Protein AF-A0A0Q5NFP9-F1 (afdb_monomer)

Secondary structure (DSSP, 8-state):
--------------------S-----SS--EEE---TTT---EEESSS---TTSEEEEEETTEEEEEPPTTS---SSTTT-----SSTTS--EEES-SS-SSSEEESSPPP-S----SS--PPTT----------SS-TT-SS-------S-TTS-S-EEEEEEETTTEEEEEEE-TTSS-B-S---SSTTS--EEES-S---SSEEESS----S-----S----

Nearest PDB structures (foldseek):
  9c3c-assembly1_b  TM=1.224E-01  e=3.089E+00  Oryctolagus cuniculus

Sequence (225 aa):
MNKLSLLSLLILGFCFKAAAQAISIPTDQYHLYGPNSTWNEYLQIGGNGQATNFAFVATTNGNLHLDAKPGFATYINHYNQGPTYINPQGGNVGIGTFSPSEKLEVNGNLRSDRLRVGNAVFKPNSRSSFNSFNTGLDPSLTNGWIASDFGGSDNSSDRLVIGTGFGGRVIIGTHSHDLTSWGGDLLISPTGGNVGIGTTIAREKLSVNGKIRAHEIKVETTNCE

Radius of gyration: 36.0 Å; Cα contacts (8 Å, |Δi|>4): 238; chains: 1; bounding box: 88×52×126 Å

Foldseek 3Di:
DDDDDPPPDPPPPDPPPPDDPDPDDPAQDWDWDDDPPVPRATEIEEGPDQDQRHFYWYCPPNDTDGGGRPPDDDDDCVPVPDDDDDQPVDDADEAVDPDDPDNYHYPDDDDDPDDDDPDDDAPQVRPPWPDDDDPDDDPPPPDDDTDDWAFDSPLFTWTWDFAADDVGDTDTAIDGSVRPDGDDDDDDQVPDDADEDPDPDGPDNYHYPDDDDDPDDDDDPDDDD

Structure (mmCIF, N/CA/C/O backbone):
data_AF-A0A0Q5NFP9-F1
#
_entry.id   AF-A0A0Q5NFP9-F1
#
loop_
_atom_site.group_PDB
_atom_site.id
_atom_site.type_symbol
_atom_site.label_atom_id
_atom_site.label_alt_id
_atom_site.label_comp_id
_atom_site.label_asym_id
_atom_site.label_entity_id
_atom_site.label_seq_id
_atom_site.pdbx_PDB_ins_code
_atom_site.Cartn_x
_atom_site.Cartn_y
_atom_site.Cartn_z
_atom_site.occupancy
_atom_site.B_iso_or_equiv
_atom_site.auth_seq_id
_atom_site.auth_comp_id
_atom_site.auth_asym_id
_atom_site.auth_atom_id
_atom_site.pdbx_PDB_model_num
ATOM 1 N N . MET A 1 1 ? -50.043 23.283 84.654 1.00 40.72 1 MET A N 1
ATOM 2 C CA . MET A 1 1 ? -50.100 22.598 83.347 1.00 40.72 1 MET A CA 1
ATOM 3 C C . MET A 1 1 ? -49.534 23.527 82.279 1.00 40.72 1 MET A C 1
ATOM 5 O O . MET A 1 1 ? -49.949 24.672 82.210 1.00 40.72 1 MET A O 1
ATOM 9 N N . ASN A 1 2 ? -48.554 23.001 81.539 1.00 39.59 2 ASN A N 1
ATOM 10 C CA . ASN A 1 2 ? -47.990 23.408 80.242 1.00 39.59 2 ASN A CA 1
ATOM 11 C C . ASN A 1 2 ? -47.316 24.787 80.097 1.00 39.59 2 ASN A C 1
ATOM 13 O O . ASN A 1 2 ? -47.924 25.759 79.663 1.00 39.59 2 ASN A O 1
ATOM 17 N N . LYS A 1 3 ? -45.992 24.813 80.321 1.00 43.88 3 LYS A N 1
ATOM 18 C CA . LYS A 1 3 ? -45.083 25.754 79.649 1.00 43.88 3 LYS A CA 1
ATOM 19 C C . LYS A 1 3 ? -44.733 25.184 78.270 1.00 43.88 3 LYS A C 1
ATOM 21 O O . LYS A 1 3 ? -44.080 24.149 78.186 1.00 43.88 3 LYS A O 1
ATOM 26 N N . LEU A 1 4 ? -45.177 25.859 77.212 1.00 50.41 4 LEU A N 1
ATOM 27 C CA . LEU A 1 4 ? -44.700 25.654 75.845 1.00 50.41 4 LEU A CA 1
ATOM 28 C C . LEU A 1 4 ? -43.252 26.167 75.770 1.00 50.41 4 LEU A C 1
ATOM 30 O O . LEU A 1 4 ? -43.016 27.365 75.908 1.00 50.41 4 LEU A O 1
ATOM 34 N N . SER A 1 5 ? -42.279 25.276 75.585 1.00 52.47 5 SER A N 1
ATOM 35 C CA . SER A 1 5 ? -40.930 25.664 75.168 1.00 52.47 5 SER A CA 1
ATOM 36 C C . SER A 1 5 ? -40.901 25.644 73.642 1.00 52.47 5 SER A C 1
ATOM 38 O O . SER A 1 5 ? -40.987 24.584 73.024 1.00 52.47 5 SER A O 1
ATOM 40 N N . LEU A 1 6 ? -40.859 26.834 73.042 1.00 49.28 6 LEU A N 1
ATOM 41 C CA . LEU A 1 6 ? -40.613 27.025 71.617 1.00 49.28 6 LEU A CA 1
ATOM 42 C C . LEU A 1 6 ? -39.137 26.692 71.356 1.00 49.28 6 LEU A C 1
ATOM 44 O O . LEU A 1 6 ? -38.252 27.473 71.705 1.00 49.28 6 LEU A O 1
ATOM 48 N N . LEU A 1 7 ? -38.861 25.530 70.769 1.00 48.78 7 LEU A N 1
ATOM 49 C CA . LEU A 1 7 ? -37.530 25.209 70.264 1.00 48.78 7 LEU A CA 1
ATOM 50 C C . LEU A 1 7 ? -37.389 25.873 68.887 1.00 48.78 7 LEU A C 1
ATOM 52 O O . LEU A 1 7 ? -37.909 25.379 67.889 1.00 48.78 7 LEU A O 1
ATOM 56 N N . SER A 1 8 ? -36.746 27.039 68.841 1.00 51.81 8 SER A N 1
ATOM 57 C CA . SER A 1 8 ? -36.413 27.724 67.592 1.00 51.81 8 SER A CA 1
ATOM 58 C C . SER A 1 8 ? -35.389 26.892 66.817 1.00 51.81 8 SER A C 1
ATOM 60 O O . SER A 1 8 ? -34.217 26.832 67.193 1.00 51.81 8 SER A O 1
ATOM 62 N N . LEU A 1 9 ? -35.829 26.238 65.743 1.00 49.62 9 LEU A N 1
ATOM 63 C CA . LEU A 1 9 ? -34.949 25.535 64.819 1.00 49.62 9 LEU A CA 1
ATOM 64 C C . LEU A 1 9 ? -34.196 26.581 63.983 1.00 49.62 9 LEU A C 1
ATOM 66 O O . LEU A 1 9 ? -34.740 27.154 63.040 1.00 49.62 9 LEU A O 1
ATOM 70 N N . LEU A 1 10 ? -32.954 26.874 64.367 1.00 51.72 10 LEU A N 1
ATOM 71 C CA . LEU A 1 10 ? -32.055 27.729 63.601 1.00 51.72 10 LEU A CA 1
ATOM 72 C C . LEU A 1 10 ? -31.623 26.952 62.348 1.00 51.72 10 LEU A C 1
ATOM 74 O O . LEU A 1 10 ? -30.681 26.163 62.390 1.00 51.72 10 LEU A O 1
ATOM 78 N N . ILE A 1 11 ? -32.336 27.132 61.235 1.00 55.38 11 ILE A N 1
ATOM 79 C CA . ILE A 1 11 ? -31.897 26.624 59.932 1.00 55.38 11 ILE A CA 1
ATOM 80 C C . ILE A 1 11 ? -30.699 27.485 59.516 1.00 55.38 11 ILE A C 1
ATOM 82 O O . ILE A 1 11 ? -30.858 28.543 58.909 1.00 55.38 11 ILE A O 1
ATOM 86 N N . LEU A 1 12 ? -29.486 27.059 59.884 1.00 53.09 12 LEU A N 1
ATOM 87 C CA . LEU A 1 12 ? -28.277 27.559 59.240 1.00 53.09 12 LEU A CA 1
ATOM 88 C C . LEU A 1 12 ? -28.396 27.222 57.754 1.00 53.09 12 LEU A C 1
ATOM 90 O O . LEU A 1 12 ? -28.475 26.052 57.382 1.00 53.09 12 LEU A O 1
ATOM 94 N N . GLY A 1 13 ? -28.428 28.257 56.915 1.00 53.84 13 GLY A N 1
ATOM 95 C CA . GLY A 1 13 ? -28.364 28.127 55.468 1.00 53.84 13 GLY A CA 1
ATOM 96 C C . GLY A 1 13 ? -27.045 27.483 55.056 1.00 53.84 13 GLY A C 1
ATOM 97 O O . GLY A 1 13 ? -26.071 28.171 54.762 1.00 53.84 13 GLY A O 1
ATOM 98 N N . PHE A 1 14 ? -27.006 26.155 55.034 1.00 54.22 14 PHE A N 1
ATOM 99 C CA . PHE A 1 14 ? -25.961 25.419 54.348 1.00 54.22 14 PHE A CA 1
ATOM 100 C C . PHE A 1 14 ? -26.170 25.614 52.848 1.00 54.22 14 PHE A C 1
ATOM 102 O O . PHE A 1 14 ? -27.066 25.031 52.239 1.00 54.22 14 PHE A O 1
ATOM 109 N N . CYS A 1 15 ? -25.333 26.451 52.242 1.00 52.12 15 CYS A N 1
ATOM 110 C CA . CYS A 1 15 ? -25.161 26.448 50.800 1.00 52.12 15 CYS A CA 1
ATOM 111 C C . CYS A 1 15 ? -24.412 25.160 50.436 1.00 52.12 15 CYS A C 1
ATOM 113 O O . CYS A 1 15 ? -23.187 25.089 50.551 1.00 52.12 15 CYS A O 1
ATOM 115 N N . PHE A 1 16 ? -25.144 24.121 50.031 1.00 53.28 16 PHE A N 1
ATOM 116 C CA . PHE A 1 16 ? -24.539 22.995 49.333 1.00 53.28 16 PHE A CA 1
ATOM 117 C C . PHE A 1 16 ? -24.041 23.511 47.984 1.00 53.28 16 PHE A C 1
ATOM 119 O O . PHE A 1 16 ? -24.795 23.610 47.016 1.00 53.28 16 PHE A O 1
ATOM 126 N N . LYS A 1 17 ? -22.751 23.843 47.902 1.00 50.38 17 LYS A N 1
ATOM 127 C CA . LYS A 1 17 ? -22.078 23.833 46.608 1.00 50.38 17 LYS A CA 1
ATOM 128 C C . LYS A 1 17 ? -22.036 22.375 46.178 1.00 50.38 17 LYS A C 1
ATOM 130 O O . LYS A 1 17 ? -21.245 21.602 46.710 1.00 50.38 17 LYS A O 1
ATOM 135 N N . ALA A 1 18 ? -22.908 22.002 45.247 1.00 53.97 18 ALA A N 1
ATOM 136 C CA . ALA A 1 18 ? -22.712 20.791 44.474 1.00 53.97 18 ALA A CA 1
ATOM 137 C C . ALA A 1 18 ? -21.351 20.932 43.776 1.00 53.97 18 ALA A C 1
ATOM 139 O O . ALA A 1 18 ? -21.217 21.651 42.785 1.00 53.97 18 ALA A O 1
ATOM 140 N N . ALA A 1 19 ? -20.312 20.328 44.356 1.00 52.69 19 ALA A N 1
ATOM 141 C CA . ALA A 1 19 ? -19.087 20.061 43.626 1.00 52.69 19 ALA A CA 1
ATOM 142 C C . ALA A 1 19 ? -19.465 19.180 42.427 1.00 52.69 19 ALA A C 1
ATOM 144 O O . ALA A 1 19 ? -20.428 18.419 42.509 1.00 52.69 19 ALA A O 1
ATOM 145 N N . ALA A 1 20 ? -18.766 19.369 41.309 1.00 48.25 20 ALA A N 1
ATOM 146 C CA . ALA A 1 20 ? -19.043 18.756 40.014 1.00 48.25 20 ALA A CA 1
ATOM 147 C C . ALA A 1 20 ? -19.567 17.307 40.105 1.00 48.25 20 ALA A C 1
ATOM 149 O O . ALA A 1 20 ? -19.132 16.541 40.960 1.00 48.25 20 ALA A O 1
ATOM 150 N N . GLN A 1 21 ? -20.447 16.930 39.169 1.00 48.88 21 GLN A N 1
ATOM 151 C CA . GLN A 1 21 ? -21.032 15.590 38.963 1.00 48.88 21 GLN A CA 1
ATOM 152 C C . GLN A 1 21 ? -19.994 14.491 38.622 1.00 48.88 21 GLN A C 1
ATOM 154 O O . GLN A 1 21 ? -20.273 13.570 37.860 1.00 48.88 21 GLN A O 1
ATOM 159 N N . ALA A 1 22 ? -18.778 14.575 39.151 1.00 55.69 22 ALA A N 1
ATOM 160 C CA . ALA A 1 22 ? -17.817 13.496 39.123 1.00 55.69 22 ALA A CA 1
ATOM 161 C C . ALA A 1 22 ? -18.202 12.507 40.224 1.00 55.69 22 ALA A C 1
ATOM 163 O O . ALA A 1 22 ? -18.066 12.791 41.415 1.00 55.69 22 ALA A O 1
ATOM 164 N N . ILE A 1 23 ? -18.691 11.334 39.831 1.00 67.00 23 ILE A N 1
ATOM 165 C CA . ILE A 1 23 ? -18.748 10.218 40.762 1.00 67.00 23 ILE A CA 1
ATOM 166 C C . ILE A 1 23 ? -17.309 9.737 40.928 1.00 67.00 23 ILE A C 1
ATOM 168 O O . ILE A 1 23 ? -16.734 9.163 40.010 1.00 67.00 23 ILE A O 1
ATOM 172 N N . SER A 1 24 ? -16.697 10.075 42.062 1.00 62.16 24 SER A N 1
ATOM 173 C CA . SER A 1 24 ? -15.350 9.620 42.399 1.00 62.16 24 SER A CA 1
ATOM 174 C C . SER A 1 24 ? -15.345 8.096 42.442 1.00 62.16 24 SER A C 1
ATOM 176 O O . SER A 1 24 ? -16.079 7.505 43.232 1.00 62.16 24 SER A O 1
ATOM 178 N N . ILE A 1 25 ? -14.517 7.481 41.602 1.00 65.69 25 ILE A N 1
ATOM 179 C CA . ILE A 1 25 ? -14.250 6.045 41.621 1.00 65.69 25 ILE A CA 1
ATOM 180 C C . ILE A 1 25 ? -12.817 5.877 42.144 1.00 65.69 25 ILE A C 1
ATOM 182 O O . ILE A 1 25 ? -11.874 5.822 41.353 1.00 65.69 25 ILE A O 1
ATOM 186 N N . PRO A 1 26 ? -12.593 5.930 43.469 1.00 60.06 26 PRO A N 1
ATOM 187 C CA . PRO A 1 26 ? -11.257 5.756 44.009 1.00 60.06 26 PRO A CA 1
ATOM 188 C C . PRO A 1 26 ? -10.829 4.298 43.798 1.00 60.06 26 PRO A C 1
ATOM 190 O O . PRO A 1 26 ? -11.559 3.389 44.186 1.00 60.06 26 PRO A O 1
ATOM 193 N N . THR A 1 27 ? -9.627 4.077 43.247 1.00 66.50 27 THR A N 1
ATOM 194 C CA . THR A 1 27 ? -9.015 2.750 42.966 1.00 66.50 27 THR A CA 1
ATOM 195 C C . THR A 1 27 ? -9.624 1.992 41.765 1.00 66.50 27 THR A C 1
ATOM 197 O O . THR A 1 27 ? -10.296 2.599 40.937 1.00 66.50 27 THR A O 1
ATOM 200 N N . ASP A 1 28 ? -9.375 0.680 41.630 1.00 60.50 28 ASP A N 1
ATOM 201 C CA . ASP A 1 28 ? -9.890 -0.199 40.558 1.00 60.50 28 ASP A CA 1
ATOM 202 C C . ASP A 1 28 ? -11.400 -0.523 40.699 1.00 60.50 28 ASP A C 1
ATOM 204 O O . ASP A 1 28 ? -11.841 -1.657 40.506 1.00 60.50 28 ASP A O 1
ATOM 208 N N . GLN A 1 29 ? -12.216 0.462 41.073 1.00 67.38 29 GLN A N 1
ATOM 209 C CA . GLN A 1 29 ? -13.672 0.327 41.175 1.00 67.38 29 GLN A CA 1
ATOM 210 C C . GLN A 1 29 ? -14.353 0.651 39.834 1.00 67.38 29 GLN A C 1
ATOM 212 O O . GLN A 1 29 ? -13.746 1.239 38.943 1.00 67.38 29 GLN A O 1
ATOM 217 N N . TYR A 1 30 ? -15.616 0.255 39.668 1.00 71.00 30 TYR A N 1
ATOM 218 C CA . TYR A 1 30 ? -16.373 0.457 38.432 1.00 71.00 30 TYR A CA 1
ATOM 219 C C . TYR A 1 30 ? -17.845 0.750 38.710 1.00 71.00 30 TYR A C 1
ATOM 221 O O . TYR A 1 30 ? -18.399 0.335 39.727 1.00 71.00 30 TYR A O 1
ATOM 229 N N . HIS A 1 31 ? -18.484 1.476 37.799 1.00 73.69 31 HIS A N 1
ATOM 230 C CA . HIS A 1 31 ? -19.893 1.852 37.867 1.00 73.69 31 HIS A CA 1
ATOM 231 C C . HIS A 1 31 ? -20.642 1.271 36.668 1.00 73.69 31 HIS A C 1
ATOM 233 O O . HIS A 1 31 ? -20.148 1.334 35.546 1.00 73.69 31 HIS A O 1
ATOM 239 N N . LEU A 1 32 ? -21.830 0.708 36.895 1.00 67.88 32 LEU A N 1
ATOM 240 C CA . LEU A 1 32 ? -22.677 0.145 35.841 1.00 67.88 32 LEU A CA 1
ATOM 241 C C . LEU A 1 32 ? -23.778 1.141 35.456 1.00 67.88 32 LEU A C 1
ATOM 243 O O . LEU A 1 32 ? -24.524 1.610 36.314 1.00 67.88 32 LEU A O 1
ATOM 247 N N . TYR A 1 33 ? -23.910 1.424 34.162 1.00 73.38 33 TYR A N 1
ATOM 248 C CA . TYR A 1 33 ? -24.965 2.255 33.584 1.00 73.38 33 TYR A CA 1
ATOM 249 C C . TYR A 1 33 ? -25.849 1.390 32.683 1.00 73.38 33 TYR A C 1
ATOM 251 O O . TYR A 1 33 ? -25.384 0.858 31.676 1.00 73.38 33 TYR A O 1
ATOM 259 N N . GLY A 1 34 ? -27.118 1.216 33.056 1.00 63.97 34 GLY A N 1
ATOM 260 C CA . GLY A 1 34 ? -28.049 0.318 32.367 1.00 63.97 34 GLY A CA 1
ATOM 261 C C . GLY A 1 34 ? -29.007 -0.403 33.330 1.00 63.97 34 GLY A C 1
ATOM 262 O O . GLY A 1 34 ? -29.106 0.008 34.488 1.00 63.97 34 GLY A O 1
ATOM 263 N N . PRO A 1 35 ? -29.711 -1.461 32.878 1.00 57.91 35 PRO A N 1
ATOM 264 C CA . PRO A 1 35 ? -29.514 -2.135 31.600 1.00 57.91 35 PRO A CA 1
ATOM 265 C C . PRO A 1 35 ? -30.201 -1.409 30.437 1.00 57.91 35 PRO A C 1
ATOM 267 O O . PRO A 1 35 ? -31.190 -0.700 30.621 1.00 57.91 35 PRO A O 1
ATOM 270 N N . ASN A 1 36 ? -29.716 -1.622 29.214 1.00 55.12 36 ASN A N 1
ATOM 271 C CA . ASN A 1 36 ? -30.520 -1.356 28.021 1.00 55.12 36 ASN A CA 1
ATOM 272 C C . ASN A 1 36 ? -31.782 -2.240 28.077 1.00 55.12 36 ASN A C 1
ATOM 274 O O . ASN A 1 36 ? -31.671 -3.465 28.104 1.00 55.12 36 ASN A O 1
ATOM 278 N N . SER A 1 37 ? -32.973 -1.634 28.060 1.00 58.31 37 SER A N 1
ATOM 279 C CA . SER A 1 37 ? -34.266 -2.324 28.210 1.00 58.31 37 SER A CA 1
ATOM 280 C C . SER A 1 37 ? -34.555 -3.390 27.149 1.00 58.31 37 SER A C 1
ATOM 282 O O . SER A 1 37 ? -35.416 -4.238 27.355 1.00 58.31 37 SER A O 1
ATOM 284 N N . THR A 1 38 ? -33.849 -3.358 26.018 1.00 59.94 38 THR A N 1
ATOM 285 C CA . THR A 1 38 ? -34.013 -4.325 24.925 1.00 59.94 38 THR A CA 1
ATOM 286 C C . THR A 1 38 ? -32.972 -5.463 24.990 1.00 59.94 38 THR A C 1
ATOM 288 O O . THR A 1 38 ? -33.171 -6.498 24.365 1.00 59.94 38 THR A O 1
ATOM 291 N N . TRP A 1 39 ? -31.869 -5.302 25.741 1.00 60.75 39 TRP A N 1
ATOM 292 C CA . TRP A 1 39 ? -30.682 -6.180 25.659 1.00 60.75 39 TRP A CA 1
ATOM 293 C C . TRP A 1 39 ? -30.235 -6.709 27.034 1.00 60.75 39 TRP A C 1
ATOM 295 O O . TRP A 1 39 ? -29.429 -7.626 27.091 1.00 60.75 39 TRP A O 1
ATOM 305 N N . ASN A 1 40 ? -30.769 -6.180 28.145 1.00 64.94 40 ASN A N 1
ATOM 306 C CA . ASN A 1 40 ? -30.406 -6.544 29.525 1.00 64.94 40 ASN A CA 1
ATOM 307 C C . ASN A 1 40 ? -28.912 -6.363 29.884 1.00 64.94 40 ASN A C 1
ATOM 309 O O . ASN A 1 40 ? -28.433 -6.929 30.865 1.00 64.94 40 ASN A O 1
ATOM 313 N N . GLU A 1 41 ? -28.179 -5.538 29.134 1.00 68.31 41 GLU A N 1
ATOM 314 C CA . GLU A 1 41 ? -26.738 -5.319 29.321 1.00 68.31 41 GLU A CA 1
ATOM 315 C C . GLU A 1 41 ? -26.424 -3.935 29.904 1.00 68.31 41 GLU A C 1
ATOM 317 O O . GLU A 1 41 ? -27.107 -2.950 29.607 1.00 68.31 41 GLU A O 1
ATOM 322 N N . TYR A 1 42 ? -25.370 -3.869 30.725 1.00 71.69 42 TYR A N 1
ATOM 323 C CA . TYR A 1 42 ? -24.881 -2.655 31.385 1.00 71.69 42 TYR A CA 1
ATOM 324 C C . TYR A 1 42 ? -23.555 -2.198 30.766 1.00 71.69 42 TYR A C 1
ATOM 326 O O . TYR A 1 42 ? -22.701 -3.022 30.440 1.00 71.69 42 TYR A O 1
ATOM 334 N N . LEU A 1 43 ? -23.363 -0.882 30.665 1.00 74.50 43 LEU A N 1
ATOM 335 C CA . LEU A 1 43 ? -22.073 -0.266 30.372 1.00 74.50 43 LEU A CA 1
ATOM 336 C C . LEU A 1 43 ? -21.288 -0.090 31.671 1.00 74.50 43 LEU A C 1
ATOM 338 O O . LEU A 1 43 ? -21.741 0.617 32.572 1.00 74.50 43 LEU A O 1
ATOM 342 N N . GLN A 1 44 ? -20.103 -0.682 31.751 1.00 75.81 44 GLN A N 1
ATOM 343 C CA . GLN A 1 44 ? -19.188 -0.462 32.863 1.00 75.81 44 GLN A CA 1
ATOM 344 C C . GLN A 1 44 ? -18.282 0.752 32.598 1.00 75.81 44 GLN A C 1
ATOM 346 O O . GLN A 1 44 ? -17.690 0.868 31.526 1.00 75.81 44 GLN A O 1
ATOM 351 N N . ILE A 1 45 ? -18.139 1.644 33.580 1.00 78.62 45 ILE A N 1
ATOM 352 C CA . ILE A 1 45 ? -17.223 2.793 33.532 1.00 78.62 45 ILE A CA 1
ATOM 353 C C . ILE A 1 45 ? -16.274 2.735 34.736 1.00 78.62 45 ILE A C 1
ATOM 355 O O . ILE A 1 45 ? -16.734 2.707 35.878 1.00 78.62 45 ILE A O 1
ATOM 359 N N . GLY A 1 46 ? -14.961 2.749 34.479 1.00 72.75 46 GLY A N 1
ATOM 360 C CA . GLY A 1 46 ? -13.904 2.768 35.503 1.00 72.75 46 GLY A CA 1
ATOM 361 C C . GLY A 1 46 ? -13.265 1.404 35.823 1.00 72.75 46 GLY A C 1
ATOM 362 O O . GLY A 1 46 ? -13.794 0.356 35.444 1.00 72.75 46 GLY A O 1
ATOM 363 N N . GLY A 1 47 ? -12.117 1.448 36.519 1.00 65.75 47 GLY A N 1
ATOM 364 C CA . GLY A 1 47 ? -11.332 0.292 36.987 1.00 65.75 47 GLY A CA 1
ATOM 365 C C . GLY A 1 47 ? -10.583 -0.483 35.888 1.00 65.75 47 GLY A C 1
ATOM 366 O O . GLY A 1 47 ? -10.864 -0.323 34.704 1.00 65.75 47 GLY A O 1
ATOM 367 N N . ASN A 1 48 ? -9.612 -1.327 36.269 1.00 60.91 48 ASN A N 1
ATOM 368 C CA . ASN A 1 48 ? -8.834 -2.186 35.349 1.00 60.91 48 ASN A CA 1
ATOM 369 C C . ASN A 1 48 ? -9.260 -3.681 35.369 1.00 60.91 48 ASN A C 1
ATOM 371 O O . ASN A 1 48 ? -8.592 -4.551 34.810 1.00 60.91 48 ASN A O 1
ATOM 375 N N . GLY A 1 49 ? -10.375 -4.013 36.031 1.00 62.94 49 GLY A N 1
ATOM 376 C CA . GLY A 1 49 ? -10.898 -5.380 36.122 1.00 62.94 49 GLY A CA 1
ATOM 377 C C . GLY A 1 49 ? -11.799 -5.740 34.939 1.00 62.94 49 GLY A C 1
ATOM 378 O O . GLY A 1 49 ? -12.953 -5.316 34.898 1.00 62.94 49 GLY A O 1
ATOM 379 N N . GLN A 1 50 ? -11.286 -6.537 33.996 1.00 66.31 50 GLN A N 1
ATOM 380 C CA . GLN A 1 50 ? -12.019 -7.052 32.828 1.00 66.31 50 GLN A CA 1
ATOM 381 C C . GLN A 1 50 ? -13.192 -7.957 33.256 1.00 66.31 50 GLN A C 1
ATOM 383 O O . GLN A 1 50 ? -13.030 -9.167 33.426 1.00 66.31 50 GLN A O 1
ATOM 388 N N . ALA A 1 51 ? -14.387 -7.396 33.442 1.00 68.44 51 ALA A N 1
ATOM 389 C CA . ALA A 1 51 ? -15.584 -8.185 33.708 1.00 68.44 51 ALA A CA 1
ATOM 390 C C . ALA A 1 51 ? -16.087 -8.816 32.402 1.00 68.44 51 ALA A C 1
ATOM 392 O O . ALA A 1 51 ? -16.526 -8.129 31.484 1.00 68.44 51 ALA A O 1
ATOM 393 N N . THR A 1 52 ? -16.066 -10.145 32.319 1.00 73.19 52 THR A N 1
ATOM 394 C CA . THR A 1 52 ? -16.342 -10.899 31.080 1.00 73.19 52 THR A CA 1
ATOM 395 C C . THR A 1 52 ? -17.767 -10.767 30.544 1.00 73.19 52 THR A C 1
ATOM 397 O O . THR A 1 52 ? -18.046 -11.249 29.450 1.00 73.19 52 THR A O 1
ATOM 400 N N . ASN A 1 53 ? -18.672 -10.134 31.295 1.00 77.81 53 ASN A N 1
ATOM 401 C CA . ASN A 1 53 ? -20.092 -10.028 30.972 1.00 77.81 53 ASN A CA 1
ATOM 402 C C . ASN A 1 53 ? -20.553 -8.631 30.541 1.00 77.81 53 ASN A C 1
ATOM 404 O O . ASN A 1 53 ? -21.730 -8.494 30.218 1.00 77.81 53 ASN A O 1
ATOM 408 N N . PHE A 1 54 ? -19.667 -7.632 30.482 1.00 74.19 54 PHE A N 1
ATOM 409 C CA . PHE A 1 54 ? -20.034 -6.250 30.162 1.00 74.19 54 PHE A CA 1
ATOM 410 C C . PHE A 1 54 ? -19.118 -5.653 29.092 1.00 74.19 54 PHE A C 1
ATOM 412 O O . PHE A 1 54 ? -17.948 -6.017 28.988 1.00 74.19 54 PHE A O 1
ATOM 419 N N . ALA A 1 55 ? -19.653 -4.720 28.306 1.00 80.06 55 ALA A N 1
ATOM 420 C CA . ALA A 1 55 ? -18.821 -3.758 27.593 1.00 80.06 55 ALA A CA 1
ATOM 421 C C . ALA A 1 55 ? -18.310 -2.718 28.598 1.00 80.06 55 ALA A C 1
ATOM 423 O O . ALA A 1 55 ? -19.019 -2.383 29.556 1.00 80.06 55 ALA A O 1
ATOM 424 N N . PHE A 1 56 ? -17.101 -2.201 28.391 1.00 82.25 56 PHE A N 1
ATOM 425 C CA . PHE A 1 56 ? -16.500 -1.287 29.355 1.00 82.25 56 PHE A CA 1
ATOM 426 C C . PHE A 1 56 ? -15.732 -0.141 28.699 1.00 82.25 56 PHE A C 1
ATOM 428 O O . PHE A 1 56 ? -15.210 -0.235 27.588 1.00 82.25 56 PHE A O 1
ATOM 435 N N . VAL A 1 57 ? -15.663 0.959 29.443 1.00 85.50 57 VAL A N 1
ATOM 436 C CA . VAL A 1 57 ? -14.769 2.084 29.190 1.00 85.50 57 VAL A CA 1
ATOM 437 C C . VAL A 1 57 ? -13.853 2.222 30.397 1.00 85.50 57 VAL A C 1
ATOM 439 O O . VAL A 1 57 ? -14.322 2.426 31.520 1.00 85.50 57 VAL A O 1
ATOM 442 N N . ALA A 1 58 ? -12.547 2.120 30.167 1.00 80.81 58 ALA A N 1
ATOM 443 C CA . ALA A 1 58 ? -11.545 2.213 31.220 1.00 80.81 58 ALA A CA 1
ATOM 444 C C . ALA A 1 58 ? -10.535 3.318 30.908 1.00 80.81 58 ALA A C 1
ATOM 446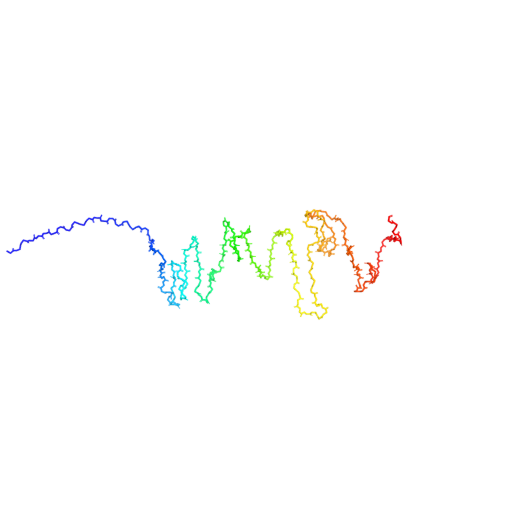 O O . ALA A 1 58 ? -10.075 3.458 29.777 1.00 80.81 58 ALA A O 1
ATOM 447 N N . THR A 1 59 ? -10.170 4.094 31.925 1.00 77.88 59 THR A N 1
ATOM 448 C CA . THR A 1 59 ? -9.033 5.014 31.859 1.00 77.88 59 THR A CA 1
ATOM 449 C C . THR A 1 59 ? -7.885 4.412 32.652 1.00 77.88 59 THR A C 1
ATOM 451 O O . THR A 1 59 ? -7.899 4.448 33.882 1.00 77.88 59 THR A O 1
ATOM 454 N N . THR A 1 60 ? -6.910 3.823 31.967 1.00 75.12 60 THR A N 1
ATOM 455 C CA . THR A 1 60 ? -5.772 3.145 32.607 1.00 75.12 60 THR A CA 1
ATOM 456 C C . THR A 1 60 ? -4.480 3.607 31.960 1.00 75.12 60 THR A C 1
ATOM 458 O O . THR A 1 60 ? -4.454 3.883 30.764 1.00 75.12 60 THR A O 1
ATOM 461 N N . ASN A 1 61 ? -3.404 3.732 32.741 1.00 76.38 61 ASN A N 1
ATOM 462 C CA . ASN A 1 61 ? -2.083 4.117 32.224 1.00 76.38 61 ASN A CA 1
ATOM 463 C C . ASN A 1 61 ? -2.097 5.408 31.370 1.00 76.38 61 ASN A C 1
ATOM 465 O O . ASN A 1 61 ? -1.321 5.541 30.430 1.00 76.38 61 ASN A O 1
ATOM 469 N N . GLY A 1 62 ? -3.011 6.341 31.669 1.00 73.38 62 GLY A N 1
ATOM 470 C CA . GLY A 1 62 ? -3.201 7.585 30.910 1.00 73.38 62 GLY A CA 1
ATOM 471 C C . GLY A 1 62 ? -3.982 7.453 29.593 1.00 73.38 62 GLY A C 1
ATOM 472 O O . GLY A 1 62 ? -4.227 8.468 28.946 1.00 73.38 62 GLY A O 1
ATOM 473 N N . ASN A 1 63 ? -4.412 6.248 29.212 1.00 81.00 63 ASN A N 1
ATOM 474 C CA . ASN A 1 63 ? -5.153 5.970 27.981 1.00 81.00 63 ASN A CA 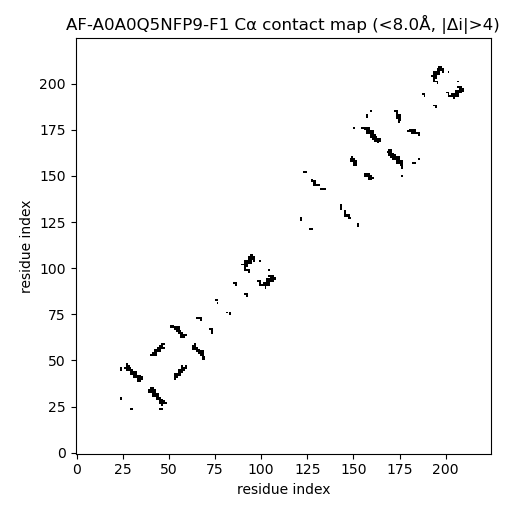1
ATOM 475 C C . ASN A 1 63 ? -6.651 5.798 28.243 1.00 81.00 63 ASN A C 1
ATOM 477 O O . ASN A 1 63 ? -7.056 5.362 29.320 1.00 81.00 63 ASN A O 1
ATOM 481 N N . LEU A 1 64 ? -7.464 6.075 27.223 1.00 88.19 64 LEU A N 1
ATOM 482 C CA . LEU A 1 64 ? -8.879 5.710 27.168 1.00 88.19 64 LEU A CA 1
ATOM 483 C C . LEU A 1 64 ? -9.031 4.409 26.373 1.00 88.19 64 LEU A C 1
ATOM 485 O O . LEU A 1 64 ? -8.668 4.366 25.200 1.00 88.19 64 LEU A O 1
ATOM 489 N N . HIS A 1 65 ? -9.573 3.366 26.994 1.00 86.31 65 HIS A N 1
ATOM 490 C CA . HIS A 1 65 ? -9.887 2.093 26.345 1.00 86.31 65 HIS A CA 1
ATOM 491 C C . HIS A 1 65 ? -11.397 2.003 26.091 1.00 86.31 65 HIS A C 1
ATOM 493 O O . HIS A 1 65 ? -12.192 2.350 26.969 1.00 86.31 65 HIS A O 1
ATOM 499 N N . LE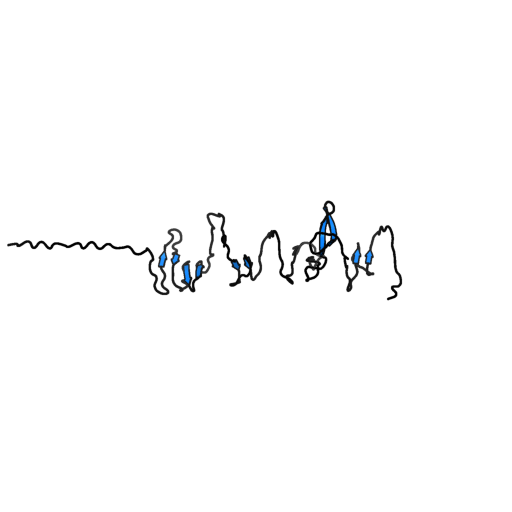U A 1 66 ? -11.778 1.550 24.893 1.00 90.25 66 LEU A N 1
ATOM 500 C CA . LEU A 1 66 ? -13.162 1.380 24.445 1.00 90.25 66 LEU A CA 1
ATOM 501 C C . LEU A 1 66 ? -13.331 -0.040 23.903 1.00 90.25 66 LEU A C 1
ATOM 503 O O . LEU A 1 66 ? -13.053 -0.293 22.728 1.00 90.25 66 LEU A O 1
ATOM 507 N N . ASP A 1 67 ? -13.811 -0.949 24.745 1.00 87.56 67 ASP A N 1
ATOM 508 C CA . ASP A 1 67 ? -13.844 -2.371 24.423 1.00 87.56 67 ASP A CA 1
ATOM 509 C C . ASP A 1 67 ? -15.253 -2.947 24.572 1.00 87.56 67 ASP A C 1
ATOM 511 O O . ASP A 1 67 ? -15.993 -2.680 25.527 1.00 87.56 67 ASP A O 1
ATOM 515 N N . ALA A 1 68 ? -15.623 -3.778 23.602 1.00 88.69 68 ALA A N 1
ATOM 516 C CA . ALA A 1 68 ? -16.787 -4.632 23.724 1.00 88.69 68 ALA A CA 1
ATOM 517 C C . ALA A 1 68 ? -16.485 -5.817 24.652 1.00 88.69 68 ALA A C 1
ATOM 519 O O . ALA A 1 68 ? -15.342 -6.250 24.811 1.00 88.69 68 ALA A O 1
ATOM 520 N N . LYS A 1 69 ? -17.548 -6.387 25.222 1.00 85.50 69 LYS A N 1
ATOM 521 C CA . LYS A 1 69 ? -17.490 -7.674 25.914 1.00 85.50 69 LYS A CA 1
ATOM 522 C C . LYS A 1 69 ? -16.803 -8.730 25.023 1.00 85.50 69 LYS A C 1
ATOM 524 O O . LYS A 1 69 ? -17.072 -8.751 23.816 1.00 85.50 69 LYS A O 1
ATOM 529 N N . PRO A 1 70 ? -16.007 -9.663 25.584 1.00 85.69 70 PRO A N 1
ATOM 530 C CA . PRO A 1 70 ? -15.473 -10.792 24.827 1.00 85.69 70 PRO A CA 1
ATOM 531 C C . PRO A 1 70 ? -16.543 -11.496 23.975 1.00 85.69 70 PRO A C 1
ATOM 533 O O . PRO A 1 70 ? -17.618 -11.841 24.466 1.00 85.69 70 PRO A O 1
ATOM 536 N N . GLY A 1 71 ? -16.235 -11.706 22.692 1.00 88.62 71 GLY A N 1
ATOM 537 C CA . GLY A 1 71 ? -17.150 -12.303 21.709 1.00 88.62 71 GLY A CA 1
ATOM 538 C C . GLY A 1 71 ? -17.995 -11.302 20.912 1.00 88.62 71 GLY A C 1
ATOM 539 O O . GLY A 1 71 ? -18.667 -11.713 19.970 1.00 88.62 71 GLY A O 1
ATOM 540 N N . PHE A 1 72 ? -17.933 -10.008 21.233 1.00 88.94 72 PHE A N 1
ATOM 541 C CA . PHE A 1 72 ? -18.626 -8.940 20.509 1.00 88.94 72 PHE A CA 1
ATOM 542 C C . PHE A 1 72 ? -17.632 -7.943 19.894 1.00 88.94 72 PHE A C 1
ATOM 544 O O . PHE A 1 72 ? -16.479 -7.855 20.312 1.00 88.94 72 PHE A O 1
ATOM 551 N N . ALA A 1 73 ? -18.074 -7.199 18.876 1.00 93.31 73 ALA A N 1
ATOM 552 C CA . ALA A 1 73 ? -17.265 -6.189 18.195 1.00 93.31 73 ALA A CA 1
ATOM 553 C C . ALA A 1 73 ? -17.525 -4.781 18.750 1.00 93.31 73 ALA A C 1
ATOM 555 O O . ALA A 1 73 ? -18.656 -4.443 19.102 1.00 93.31 73 ALA A O 1
ATOM 556 N N . THR A 1 74 ? -16.499 -3.926 18.744 1.00 92.75 74 THR A N 1
ATOM 557 C CA . THR A 1 74 ? -16.674 -2.482 18.947 1.00 92.75 74 THR A CA 1
ATOM 558 C C . THR A 1 74 ? -17.159 -1.850 17.645 1.00 92.75 74 THR A C 1
ATOM 560 O O . THR A 1 74 ? -16.436 -1.806 16.650 1.00 92.75 74 THR A O 1
ATOM 563 N N . TYR A 1 75 ? -18.387 -1.342 17.646 1.00 92.31 75 TYR A N 1
ATOM 564 C CA . TYR A 1 75 ? -18.964 -0.631 16.510 1.00 92.31 75 TYR A CA 1
ATOM 565 C C . TYR A 1 75 ? -18.830 0.885 16.683 1.00 92.31 75 TYR A C 1
ATOM 567 O O . TYR A 1 75 ? -19.274 1.441 17.684 1.00 92.31 75 TYR A O 1
ATOM 575 N N . ILE A 1 76 ? -18.286 1.573 15.676 1.00 93.19 76 ILE A N 1
ATOM 576 C CA . ILE A 1 76 ? -18.237 3.040 15.614 1.00 93.19 76 ILE A CA 1
ATOM 577 C C . ILE A 1 76 ? -19.139 3.487 14.466 1.00 93.19 76 ILE A C 1
ATOM 579 O O . ILE A 1 76 ? -18.964 3.039 13.336 1.00 93.19 76 ILE A O 1
ATOM 583 N N . ASN A 1 77 ? -20.112 4.359 14.762 1.00 92.94 77 ASN A N 1
ATOM 584 C CA . ASN A 1 77 ? -21.015 4.949 13.764 1.00 92.94 77 ASN A CA 1
ATOM 585 C C . ASN A 1 77 ? -21.800 3.912 12.915 1.00 92.94 77 ASN A C 1
ATOM 587 O O . ASN A 1 77 ? -22.053 4.095 11.728 1.00 92.94 77 ASN A O 1
ATOM 591 N N . HIS A 1 78 ? -22.223 2.812 13.541 1.00 93.75 78 HIS A N 1
ATOM 592 C CA . HIS A 1 78 ? -22.881 1.695 12.853 1.00 93.75 78 HIS A CA 1
ATOM 593 C C . HIS A 1 78 ? -24.301 2.005 12.352 1.00 93.75 78 HIS A C 1
ATOM 595 O O . HIS A 1 78 ? -24.635 1.672 11.218 1.00 93.75 78 HIS A O 1
ATOM 601 N N . TYR A 1 79 ? -25.132 2.660 13.170 1.00 92.62 79 TYR A N 1
ATOM 602 C CA . TYR A 1 79 ? -26.538 2.903 12.817 1.00 92.62 79 TYR A CA 1
ATOM 603 C C . TYR A 1 79 ? -26.745 4.160 11.970 1.00 92.62 79 TYR A C 1
ATOM 605 O O . TYR A 1 79 ? -27.517 4.136 11.017 1.00 92.62 79 TYR A O 1
ATOM 613 N N . ASN A 1 80 ? -26.043 5.249 12.291 1.00 90.69 80 ASN A N 1
ATOM 614 C CA . ASN A 1 80 ? -26.241 6.531 11.611 1.00 90.69 80 ASN A CA 1
ATOM 615 C C . ASN A 1 80 ? -25.461 6.628 10.289 1.00 90.69 80 ASN A C 1
ATOM 617 O O . ASN A 1 80 ? -25.837 7.428 9.438 1.00 90.69 80 ASN A O 1
ATOM 621 N N . GLN A 1 81 ? -24.388 5.838 10.123 1.00 89.88 81 GLN A N 1
ATOM 622 C CA . GLN A 1 81 ? -23.560 5.757 8.909 1.00 89.88 81 GLN A CA 1
ATOM 623 C C . GLN A 1 81 ? -23.052 7.118 8.387 1.00 89.88 81 GLN A C 1
ATOM 625 O O . GLN A 1 81 ? -22.804 7.288 7.195 1.00 89.88 81 GLN A O 1
ATOM 630 N N . GLY A 1 82 ? -22.883 8.106 9.273 1.00 95.38 82 GLY A N 1
ATOM 631 C CA . GLY A 1 82 ? -22.340 9.419 8.914 1.00 95.38 82 GLY A CA 1
ATOM 632 C C . GLY A 1 82 ? -20.831 9.374 8.628 1.00 95.38 82 GLY A C 1
ATOM 633 O O . GLY A 1 82 ? -20.220 8.308 8.620 1.00 95.38 82 GLY A O 1
ATOM 634 N N . PRO A 1 83 ? -20.164 10.515 8.426 1.00 95.31 83 PRO A N 1
ATOM 635 C CA . PRO A 1 83 ? -18.706 10.540 8.390 1.00 95.31 83 PRO A CA 1
ATOM 636 C C . PRO A 1 83 ? -18.105 10.183 9.760 1.00 95.31 83 PRO A C 1
ATOM 638 O O . PRO A 1 83 ? -18.501 10.739 10.784 1.00 95.31 83 PRO A O 1
ATOM 641 N N . THR A 1 84 ? -17.117 9.286 9.792 1.00 95.06 84 THR A N 1
ATOM 642 C CA . THR A 1 84 ? -16.254 9.074 10.968 1.00 95.06 84 THR A CA 1
ATOM 643 C C . THR A 1 84 ? -14.911 9.745 10.720 1.00 95.06 84 THR A C 1
ATOM 645 O O . THR A 1 84 ? -14.141 9.313 9.865 1.00 95.06 84 THR A O 1
ATOM 648 N N . TYR A 1 85 ? -14.631 10.816 11.459 1.00 95.12 85 TYR A N 1
ATOM 649 C CA . TYR A 1 85 ? -13.350 11.513 11.400 1.00 95.12 85 TYR A CA 1
ATOM 650 C C . TYR A 1 85 ? -12.393 10.916 12.431 1.00 95.12 85 TYR A C 1
ATOM 652 O O . TYR A 1 85 ? -12.660 10.977 13.629 1.00 95.12 85 TYR A O 1
ATOM 660 N N . ILE A 1 86 ? -11.270 10.364 11.974 1.00 95.56 86 ILE A N 1
ATOM 661 C CA . ILE A 1 86 ? -10.209 9.839 12.840 1.00 95.56 86 ILE A CA 1
ATOM 662 C C . ILE A 1 86 ? -9.018 10.786 12.734 1.00 95.56 86 ILE A C 1
ATOM 664 O O . ILE A 1 86 ? -8.534 11.040 11.633 1.00 95.56 86 ILE A O 1
ATOM 668 N N . ASN A 1 87 ? -8.563 11.317 13.872 1.00 94.88 87 ASN A N 1
ATOM 669 C CA . ASN A 1 87 ? -7.425 12.239 13.955 1.00 94.88 87 ASN A CA 1
ATOM 670 C C . ASN A 1 87 ? -7.504 13.462 12.997 1.00 94.88 87 ASN A C 1
ATOM 672 O O . ASN A 1 87 ? -6.502 13.823 12.374 1.00 94.88 87 ASN A O 1
ATOM 676 N N . PRO A 1 88 ? -8.665 14.149 12.863 1.00 94.88 88 PRO A N 1
ATOM 677 C CA . PRO A 1 88 ? -8.831 15.231 11.883 1.00 94.88 88 PRO A CA 1
ATOM 678 C C . PRO A 1 88 ? -7.978 16.475 12.172 1.00 94.88 88 PRO A C 1
ATOM 680 O O . PRO A 1 88 ? -7.717 17.262 11.268 1.00 94.88 88 PRO A O 1
ATOM 683 N N . GLN A 1 89 ? -7.539 16.663 13.420 1.00 94.50 89 GLN A N 1
ATOM 684 C CA . GLN A 1 89 ? -6.689 17.785 13.840 1.00 94.50 89 GLN A CA 1
ATOM 685 C C . GLN A 1 89 ? -5.191 17.430 13.857 1.00 94.50 89 GLN A C 1
ATOM 687 O O . GLN A 1 89 ? -4.377 18.203 14.356 1.00 94.50 89 GLN A O 1
ATOM 692 N N . GLY A 1 90 ? -4.808 16.267 13.321 1.00 89.25 90 GLY A N 1
ATOM 693 C CA . GLY A 1 90 ? -3.449 15.733 13.407 1.00 89.25 90 GLY A CA 1
ATOM 694 C C . GLY A 1 90 ? -3.355 14.510 14.322 1.00 89.25 90 GLY A C 1
ATOM 695 O O . GLY A 1 90 ? -4.363 13.947 14.729 1.00 89.25 90 GLY A O 1
ATOM 696 N N . GLY A 1 91 ? -2.126 14.074 14.614 1.00 94.69 91 GLY A N 1
ATOM 697 C CA . GLY A 1 91 ? -1.854 12.749 15.191 1.00 94.69 91 GLY A CA 1
ATOM 698 C C . GLY A 1 91 ? -1.746 11.647 14.131 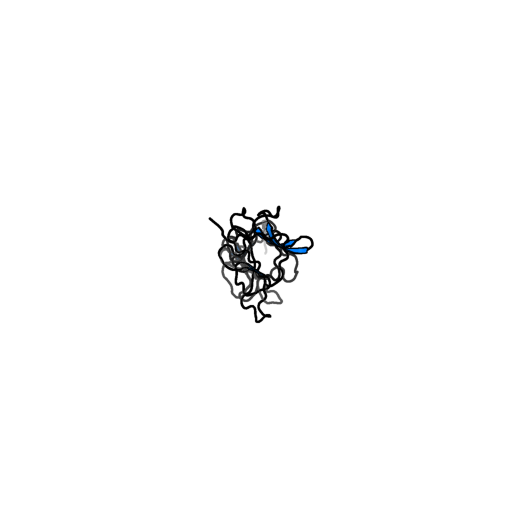1.00 94.69 91 GLY A C 1
ATOM 699 O O . GLY A 1 91 ? -1.995 11.895 12.949 1.00 94.69 91 GLY A O 1
ATOM 700 N N . ASN A 1 92 ? -1.333 10.456 14.562 1.00 97.00 92 ASN A N 1
ATOM 701 C CA . ASN A 1 92 ? -1.074 9.291 13.715 1.00 97.00 92 ASN A CA 1
ATOM 702 C C . ASN A 1 92 ? -1.931 8.109 14.194 1.00 97.00 92 ASN A C 1
ATOM 704 O O . ASN A 1 92 ? -2.154 7.951 15.394 1.00 97.00 92 ASN A O 1
ATOM 708 N N . VAL A 1 93 ? -2.431 7.297 13.264 1.00 96.94 93 VAL A N 1
ATOM 709 C CA . VAL A 1 93 ? -3.208 6.083 13.551 1.00 96.94 93 VAL A CA 1
ATOM 710 C C . VAL A 1 93 ? -2.310 4.872 13.332 1.00 96.94 93 VAL A C 1
ATOM 712 O O . VAL A 1 93 ? -1.866 4.625 12.213 1.00 96.94 93 VAL A O 1
ATOM 715 N N . GLY A 1 94 ? -2.039 4.124 14.400 1.00 96.69 94 GLY A N 1
ATOM 716 C CA . GLY A 1 94 ? -1.298 2.866 14.340 1.00 96.69 94 GLY A CA 1
ATOM 717 C C . GLY A 1 94 ? -2.239 1.663 14.351 1.00 96.69 94 GLY A C 1
ATOM 718 O O . GLY A 1 94 ? -3.102 1.562 15.219 1.00 96.69 94 GLY A O 1
ATOM 719 N N . ILE A 1 95 ? -2.058 0.731 13.416 1.00 97.12 95 ILE A N 1
ATOM 720 C CA . ILE A 1 95 ? -2.681 -0.598 13.437 1.00 97.12 95 ILE A CA 1
ATOM 721 C C . ILE A 1 95 ? -1.550 -1.620 13.568 1.00 97.12 95 ILE A C 1
ATOM 723 O O . ILE A 1 95 ? -0.719 -1.749 12.672 1.00 97.12 95 ILE A O 1
ATOM 727 N N . GLY A 1 96 ? -1.477 -2.315 14.707 1.00 96.12 96 GLY A N 1
ATOM 728 C CA . GLY A 1 96 ? -0.379 -3.249 15.009 1.00 96.12 96 GLY A CA 1
ATOM 729 C C . GLY A 1 96 ? 0.958 -2.580 15.375 1.00 96.12 96 GLY A C 1
ATOM 730 O O . GLY A 1 96 ? 1.980 -3.257 15.472 1.00 96.12 96 GLY A O 1
ATOM 731 N N . THR A 1 97 ? 0.970 -1.260 15.575 1.00 96.19 97 THR A N 1
ATOM 732 C CA . THR A 1 97 ? 2.129 -0.482 16.039 1.00 96.19 97 THR A CA 1
ATOM 733 C C . THR A 1 97 ? 1.693 0.530 17.095 1.00 96.19 97 THR A C 1
ATOM 735 O O . THR A 1 97 ? 0.644 1.159 16.959 1.00 96.19 97 THR A O 1
ATOM 738 N N . PHE A 1 98 ? 2.500 0.693 18.144 1.00 94.31 98 PHE A N 1
ATOM 739 C CA . PHE A 1 98 ? 2.276 1.682 19.208 1.00 94.31 98 PHE A CA 1
ATOM 740 C C . PHE A 1 98 ? 3.022 3.000 18.961 1.00 94.31 98 PHE A C 1
ATOM 742 O O . PHE A 1 98 ? 2.869 3.955 19.718 1.00 94.31 98 PHE A O 1
ATOM 749 N N . SER A 1 99 ? 3.854 3.064 17.920 1.00 95.38 99 SER A N 1
ATOM 750 C CA . SER A 1 99 ? 4.668 4.240 17.594 1.00 95.38 99 SER A CA 1
ATOM 751 C C . SER A 1 99 ? 4.622 4.520 16.091 1.00 95.38 99 SER A C 1
ATOM 753 O O . SER A 1 99 ? 5.641 4.393 15.414 1.00 95.38 99 SER A O 1
ATOM 755 N N . PRO A 1 100 ? 3.438 4.862 15.548 1.00 96.62 100 PRO A N 1
ATOM 756 C CA . PRO A 1 100 ? 3.291 5.147 14.128 1.00 96.62 100 PRO A CA 1
ATOM 757 C C . PRO A 1 100 ? 4.117 6.380 13.729 1.00 96.62 100 PRO A C 1
ATOM 759 O O . PRO A 1 100 ? 3.940 7.472 14.276 1.00 96.62 100 PRO A O 1
ATOM 762 N N . SER A 1 101 ? 5.002 6.200 12.753 1.00 93.75 101 SER A N 1
ATOM 763 C CA . SER A 1 101 ? 5.839 7.233 12.131 1.00 93.75 101 SER A CA 1
ATOM 764 C C . SER A 1 101 ? 5.105 8.024 11.044 1.00 93.75 101 SER A C 1
ATOM 766 O O . SER A 1 101 ? 5.465 9.165 10.766 1.00 93.75 101 SER A O 1
ATOM 768 N N . GLU A 1 102 ? 4.029 7.455 10.497 1.00 92.75 102 GLU A N 1
ATOM 769 C CA . GLU A 1 102 ? 3.190 8.049 9.453 1.00 92.75 102 GLU A CA 1
ATOM 770 C C . GLU A 1 102 ? 1.751 8.280 9.929 1.00 92.75 102 GLU A C 1
ATOM 772 O O . GLU A 1 102 ? 1.302 7.706 10.923 1.00 92.75 102 GLU A O 1
ATOM 777 N N . LYS A 1 103 ? 0.987 9.099 9.191 1.00 93.56 103 LYS A N 1
ATOM 778 C CA . LYS A 1 103 ? -0.410 9.434 9.539 1.00 93.56 103 LYS A CA 1
ATOM 779 C C . LYS A 1 103 ? -1.315 8.216 9.697 1.00 93.56 103 LYS A C 1
ATOM 781 O O . LYS A 1 103 ? -2.179 8.212 10.573 1.00 93.56 103 LYS A O 1
ATOM 786 N N . LEU A 1 104 ? -1.097 7.198 8.875 1.00 94.44 104 LEU A N 1
ATOM 787 C CA . LEU A 1 104 ? -1.657 5.866 9.036 1.00 94.44 104 LEU A CA 1
ATOM 788 C C . LEU A 1 104 ? -0.515 4.871 8.844 1.00 94.44 104 LEU A C 1
ATOM 790 O O . LEU A 1 104 ? 0.036 4.782 7.748 1.00 94.44 104 LEU A O 1
ATOM 794 N N . GLU A 1 105 ? -0.173 4.128 9.891 1.00 94.81 105 GLU A N 1
ATOM 795 C CA . GLU A 1 105 ? 0.826 3.065 9.829 1.00 94.81 105 GLU A CA 1
ATOM 796 C C . GLU A 1 105 ? 0.186 1.731 10.203 1.00 94.81 105 GLU A C 1
ATOM 798 O O . GLU A 1 105 ? -0.374 1.569 11.288 1.00 94.81 105 GLU A O 1
ATOM 803 N N . VAL A 1 106 ? 0.274 0.769 9.286 1.00 94.56 106 VAL A N 1
ATOM 804 C CA . VAL A 1 106 ? -0.200 -0.600 9.489 1.00 94.56 106 VAL A CA 1
ATOM 805 C C . VAL A 1 106 ? 1.017 -1.514 9.531 1.00 94.56 106 VAL A C 1
ATOM 807 O O . VAL A 1 106 ? 1.656 -1.748 8.507 1.00 94.56 106 VAL A O 1
ATOM 810 N N . ASN A 1 107 ? 1.334 -2.046 10.708 1.00 94.25 107 ASN A N 1
ATOM 811 C CA . ASN A 1 107 ? 2.319 -3.112 10.862 1.00 94.25 107 ASN A CA 1
ATOM 812 C C . ASN A 1 107 ? 1.640 -4.458 10.567 1.00 94.25 107 ASN A C 1
ATOM 814 O O . ASN A 1 107 ? 1.186 -5.164 11.469 1.00 94.25 107 ASN A O 1
ATOM 818 N N . GLY A 1 108 ? 1.479 -4.754 9.278 1.00 90.62 108 GLY A N 1
ATOM 819 C CA . GLY A 1 108 ? 0.760 -5.924 8.784 1.00 90.62 108 GLY A CA 1
ATOM 820 C C . GLY A 1 108 ? 0.249 -5.731 7.358 1.00 90.62 108 GLY A C 1
ATOM 821 O O . GLY A 1 108 ? 0.762 -4.910 6.601 1.00 90.62 108 GLY A O 1
ATOM 822 N N . ASN A 1 109 ? -0.786 -6.490 6.993 1.00 88.19 109 ASN A N 1
ATOM 823 C CA . ASN A 1 109 ? -1.383 -6.444 5.658 1.00 88.19 109 ASN A CA 1
ATOM 824 C C . ASN A 1 109 ? -2.623 -5.537 5.625 1.00 88.19 109 ASN A C 1
ATOM 826 O O . ASN A 1 109 ? -3.497 -5.648 6.484 1.00 88.19 109 ASN A O 1
ATOM 830 N N . LEU A 1 110 ? -2.748 -4.714 4.579 1.00 89.31 110 LEU A N 1
ATOM 831 C CA . LEU A 1 110 ? -3.980 -3.995 4.243 1.00 89.31 110 LEU A CA 1
ATOM 832 C C . LEU A 1 110 ? -4.708 -4.733 3.110 1.00 89.31 110 LEU A C 1
ATOM 834 O O . LEU A 1 110 ? -4.194 -4.819 1.996 1.00 89.31 110 LEU A O 1
ATOM 838 N N . ARG A 1 111 ? -5.919 -5.236 3.372 1.00 88.31 111 ARG A N 1
ATOM 839 C CA . ARG A 1 111 ? -6.817 -5.757 2.330 1.00 88.31 111 ARG A CA 1
ATOM 840 C C . ARG A 1 111 ? -7.780 -4.652 1.896 1.00 88.31 111 ARG A C 1
ATOM 842 O O . ARG A 1 111 ? -8.513 -4.125 2.725 1.00 88.31 111 ARG A O 1
ATOM 849 N N . SER A 1 112 ? -7.793 -4.324 0.608 1.00 85.81 112 SER A N 1
ATOM 850 C CA . SER A 1 112 ? -8.733 -3.374 0.005 1.00 85.81 112 SER A CA 1
ATOM 851 C C . SER A 1 112 ? -9.066 -3.815 -1.418 1.00 85.81 112 SER A C 1
ATOM 853 O O . SER A 1 112 ? -8.166 -4.239 -2.141 1.00 85.81 112 SER A O 1
ATOM 855 N N . ASP A 1 113 ? -10.329 -3.686 -1.829 1.00 83.06 113 ASP A N 1
ATOM 856 C CA . ASP A 1 113 ? -10.742 -3.944 -3.216 1.00 83.06 113 ASP A CA 1
ATOM 857 C C . ASP A 1 113 ? -10.126 -2.917 -4.179 1.00 83.06 113 ASP A C 1
ATOM 859 O O . ASP A 1 113 ? -9.822 -3.222 -5.332 1.00 83.06 113 ASP A O 1
ATOM 863 N N . ARG A 1 114 ? -9.912 -1.683 -3.699 1.00 74.38 114 ARG A N 1
ATOM 864 C CA . ARG A 1 114 ? -9.250 -0.614 -4.448 1.00 74.38 114 ARG A CA 1
ATOM 865 C C . ARG A 1 114 ? -8.572 0.381 -3.509 1.00 74.38 114 ARG A C 1
ATOM 867 O O . ARG A 1 114 ? -9.229 1.060 -2.724 1.00 74.38 114 ARG A O 1
ATOM 874 N N . LEU A 1 115 ? -7.260 0.555 -3.668 1.00 83.06 115 LEU A N 1
ATOM 875 C CA . LEU A 1 115 ? -6.489 1.618 -3.022 1.00 83.06 115 LEU A CA 1
ATOM 876 C C . LEU A 1 115 ? -6.182 2.723 -4.044 1.00 83.06 115 LEU A C 1
ATOM 878 O O . LEU A 1 115 ? -5.455 2.500 -5.008 1.00 83.06 115 LEU A O 1
ATOM 882 N N . ARG A 1 116 ? -6.744 3.923 -3.853 1.00 76.06 116 ARG A N 1
ATOM 883 C CA . ARG A 1 116 ? -6.401 5.113 -4.648 1.00 76.06 116 ARG A CA 1
ATOM 884 C C . ARG A 1 116 ? -5.471 5.998 -3.826 1.00 76.06 116 ARG A C 1
ATOM 886 O O . ARG A 1 116 ? -5.924 6.648 -2.891 1.00 76.06 116 ARG A O 1
ATOM 893 N N . VAL A 1 117 ? -4.198 6.043 -4.200 1.00 79.69 117 VAL A N 1
ATOM 894 C CA . VAL A 1 117 ? -3.211 6.966 -3.623 1.00 79.69 117 VAL A CA 1
ATOM 895 C C . VAL A 1 117 ? -3.000 8.114 -4.608 1.00 79.69 117 VAL A C 1
ATOM 897 O O . VAL A 1 117 ? -2.889 7.864 -5.805 1.00 79.69 117 VAL A O 1
ATOM 900 N N . GLY A 1 118 ? -3.005 9.362 -4.129 1.00 73.69 118 GLY A N 1
ATOM 901 C CA . GLY A 1 118 ? -2.713 10.531 -4.969 1.00 73.69 118 GLY A CA 1
ATOM 902 C C . GLY A 1 118 ? -1.239 10.561 -5.364 1.00 73.69 118 GLY A C 1
ATOM 903 O O . GLY A 1 118 ? -0.905 10.363 -6.527 1.00 73.69 118 GLY A O 1
ATOM 904 N N . ASN A 1 119 ? -0.369 10.712 -4.361 1.00 66.88 119 ASN A N 1
ATOM 905 C CA . ASN A 1 119 ? 1.082 10.653 -4.509 1.00 66.88 119 ASN A CA 1
ATOM 906 C C . ASN A 1 119 ? 1.600 9.580 -3.546 1.00 66.88 119 ASN A C 1
ATOM 908 O O . ASN A 1 119 ? 1.412 9.705 -2.336 1.00 66.88 119 ASN A O 1
ATOM 912 N N . ALA A 1 120 ? 2.211 8.517 -4.066 1.00 66.19 120 ALA A N 1
ATOM 913 C CA . ALA A 1 120 ? 2.828 7.484 -3.242 1.00 66.19 120 ALA A CA 1
ATOM 914 C C . ALA A 1 120 ? 4.334 7.751 -3.133 1.00 66.19 120 ALA A C 1
ATOM 916 O O . ALA A 1 120 ? 5.016 7.836 -4.152 1.00 66.19 120 ALA A O 1
ATOM 917 N N . VAL A 1 121 ? 4.845 7.872 -1.906 1.00 62.41 121 VAL A N 1
ATOM 918 C CA . VAL A 1 121 ? 6.286 7.844 -1.623 1.00 62.41 121 VAL A CA 1
ATOM 919 C C . VAL A 1 121 ? 6.592 6.485 -1.015 1.00 62.41 121 VAL A C 1
ATOM 921 O O . VAL A 1 121 ? 6.119 6.160 0.071 1.00 62.41 121 VAL A O 1
ATOM 924 N N . PHE A 1 122 ? 7.364 5.676 -1.726 1.00 67.50 122 PHE A N 1
ATOM 925 C CA . PHE A 1 122 ? 7.859 4.403 -1.217 1.00 67.50 122 PHE A CA 1
ATOM 926 C C . PHE A 1 122 ? 9.235 4.650 -0.582 1.00 67.50 122 PHE A C 1
ATOM 928 O O . PHE A 1 122 ? 10.050 5.368 -1.162 1.00 67.50 122 PHE A O 1
ATOM 935 N N . LYS A 1 123 ? 9.510 4.116 0.622 1.00 51.69 123 LYS A N 1
ATOM 936 C CA . LYS A 1 123 ? 10.839 4.286 1.248 1.00 51.69 123 LYS A CA 1
ATOM 937 C C . LYS A 1 123 ? 11.906 3.651 0.338 1.00 51.69 123 LYS A C 1
ATOM 939 O O . LYS A 1 123 ? 11.592 2.639 -0.291 1.00 51.69 123 LYS A O 1
ATOM 944 N N . PRO A 1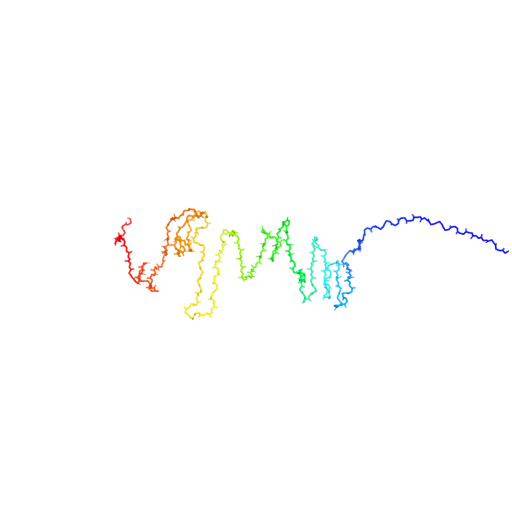 124 ? 13.154 4.150 0.302 1.00 41.12 124 PRO A N 1
ATOM 945 C CA . PRO A 1 124 ? 14.246 3.468 -0.390 1.00 41.12 124 PRO A CA 1
ATOM 946 C C . PRO A 1 124 ? 14.303 1.993 0.034 1.00 41.12 124 PRO A C 1
ATOM 948 O O . PRO A 1 124 ? 14.209 1.694 1.225 1.00 41.12 124 PRO A O 1
ATOM 951 N N . ASN A 1 125 ? 14.394 1.075 -0.932 1.00 41.81 125 ASN A N 1
ATOM 952 C CA . ASN A 1 125 ? 14.322 -0.386 -0.737 1.00 41.81 125 ASN A CA 1
ATOM 953 C C . ASN A 1 125 ? 12.933 -0.957 -0.371 1.00 41.81 125 ASN A C 1
ATOM 955 O O . ASN A 1 125 ? 12.809 -2.158 -0.122 1.00 41.81 125 ASN A O 1
ATOM 959 N N . SER A 1 126 ? 11.870 -0.145 -0.373 1.00 47.19 126 SER A N 1
ATOM 960 C CA . SER A 1 126 ? 10.495 -0.658 -0.343 1.00 47.19 126 SER A CA 1
ATOM 961 C C . SER A 1 126 ? 10.163 -1.269 -1.695 1.00 47.19 126 SER A C 1
ATOM 963 O O . SER A 1 126 ? 10.271 -0.620 -2.731 1.00 47.19 126 SER A O 1
ATOM 965 N N . ARG A 1 127 ? 9.733 -2.530 -1.693 1.00 46.19 127 ARG A N 1
ATOM 966 C CA . ARG A 1 127 ? 9.267 -3.206 -2.905 1.00 46.19 127 ARG A CA 1
ATOM 967 C C . ARG A 1 127 ? 7.901 -2.631 -3.280 1.00 46.19 127 ARG A C 1
ATOM 969 O O . ARG A 1 127 ? 6.890 -3.028 -2.707 1.00 46.19 127 ARG A O 1
ATOM 976 N N . SER A 1 128 ? 7.865 -1.702 -4.230 1.00 52.25 128 SER A N 1
ATOM 977 C CA . SER A 1 128 ? 6.631 -1.175 -4.826 1.00 52.25 128 SER A CA 1
ATOM 978 C C . SER A 1 128 ? 5.979 -2.244 -5.705 1.00 52.25 128 SER A C 1
ATOM 980 O O . SER A 1 128 ? 6.092 -2.211 -6.924 1.00 52.25 128 SER A O 1
ATOM 982 N N . SER A 1 129 ? 5.340 -3.256 -5.118 1.00 49.00 129 SER A N 1
ATOM 983 C CA . SER A 1 129 ? 4.668 -4.290 -5.907 1.00 49.00 129 SER A CA 1
ATOM 984 C C . SER A 1 129 ? 3.400 -3.723 -6.557 1.00 49.00 129 SER A C 1
ATOM 986 O O . SER A 1 129 ? 2.382 -3.554 -5.882 1.00 49.00 129 SER A O 1
ATOM 988 N N . PHE A 1 130 ? 3.420 -3.487 -7.869 1.00 57.50 130 PHE A N 1
ATOM 989 C CA . PHE A 1 130 ? 2.197 -3.411 -8.672 1.00 57.50 130 PHE A CA 1
ATOM 990 C C . PHE A 1 130 ? 1.639 -4.831 -8.836 1.00 57.50 130 PHE A C 1
ATOM 992 O O . PHE A 1 130 ? 1.863 -5.502 -9.835 1.00 57.50 130 PHE A O 1
ATOM 999 N N . ASN A 1 131 ? 0.974 -5.342 -7.804 1.00 43.22 131 ASN A N 1
ATOM 1000 C CA . ASN A 1 131 ? 0.435 -6.699 -7.801 1.00 43.22 131 ASN A CA 1
ATOM 1001 C C . ASN A 1 131 ? -0.833 -6.760 -8.681 1.00 43.22 131 ASN A C 1
ATOM 1003 O O . ASN A 1 131 ? -1.826 -6.110 -8.359 1.00 43.22 131 ASN A O 1
ATOM 1007 N N . SER A 1 132 ? -0.810 -7.505 -9.792 1.00 38.22 132 SER A N 1
ATOM 1008 C CA . SER A 1 132 ? -2.008 -7.823 -10.586 1.00 38.22 132 SER A CA 1
ATOM 1009 C C . SER A 1 132 ? -2.364 -9.297 -10.382 1.00 38.22 132 SER A C 1
ATOM 1011 O O . SER A 1 132 ? -1.559 -10.178 -10.680 1.00 38.22 132 SER A O 1
ATOM 1013 N N . PHE A 1 133 ? -3.554 -9.573 -9.839 1.00 39.25 133 PHE A N 1
ATOM 1014 C CA . PHE A 1 133 ? -4.058 -10.934 -9.650 1.00 39.25 133 PHE A CA 1
ATOM 1015 C C . PHE A 1 133 ? -4.643 -11.480 -10.957 1.00 39.25 133 PHE A C 1
ATOM 1017 O O . PHE A 1 133 ? -5.604 -10.924 -11.483 1.00 39.25 133 PHE A O 1
ATOM 1024 N N . ASN A 1 134 ? -4.156 -12.635 -11.409 1.00 33.00 134 ASN A N 1
ATOM 1025 C CA . ASN A 1 134 ? -4.988 -13.602 -12.122 1.00 33.00 134 ASN A CA 1
ATOM 1026 C C . ASN A 1 134 ? -4.507 -15.018 -11.792 1.00 33.00 134 ASN A C 1
ATOM 1028 O O . ASN A 1 134 ? -3.735 -15.624 -12.528 1.00 33.00 134 ASN A O 1
ATOM 1032 N N . THR A 1 135 ? -4.918 -15.537 -10.639 1.00 39.75 135 THR A N 1
ATOM 1033 C CA . THR A 1 135 ? -4.833 -16.974 -10.378 1.00 39.75 135 THR A CA 1
ATOM 1034 C C . THR A 1 135 ? -6.191 -17.578 -10.702 1.00 39.75 135 THR A C 1
ATOM 1036 O O . THR A 1 135 ? -7.123 -17.417 -9.914 1.00 39.75 135 THR A O 1
ATOM 1039 N N . GLY A 1 136 ? -6.300 -18.285 -11.831 1.00 38.88 136 GLY A N 1
ATOM 1040 C CA . GLY A 1 136 ? -7.282 -19.369 -11.914 1.00 38.88 136 GLY A CA 1
ATOM 1041 C C . GLY A 1 136 ? -8.028 -19.626 -13.220 1.00 38.88 136 GLY A C 1
ATOM 1042 O O . GLY A 1 136 ? -8.966 -20.411 -13.158 1.00 38.88 136 GLY A O 1
ATOM 1043 N N . LEU A 1 137 ? -7.673 -19.044 -14.375 1.00 38.12 137 LEU A N 1
ATOM 1044 C CA . LEU A 1 137 ? -8.393 -19.342 -15.634 1.00 38.12 137 LEU A CA 1
ATOM 1045 C C . LEU A 1 137 ? -7.528 -19.738 -16.848 1.00 38.12 137 LEU A C 1
ATOM 1047 O O . LEU A 1 137 ? -8.100 -20.085 -17.877 1.00 38.12 137 LEU A O 1
ATOM 1051 N N . ASP A 1 138 ? -6.194 -19.764 -16.747 1.00 41.88 138 ASP A N 1
ATOM 1052 C CA . ASP A 1 138 ? -5.321 -20.249 -17.832 1.00 41.88 138 ASP A CA 1
ATOM 1053 C C . ASP A 1 138 ? -4.419 -21.405 -17.342 1.00 41.88 138 ASP A C 1
ATOM 1055 O O . ASP A 1 138 ? -3.594 -21.187 -16.452 1.00 41.88 138 ASP A O 1
ATOM 1059 N N . PRO A 1 139 ? -4.545 -22.634 -17.886 1.00 47.91 139 PRO A N 1
ATOM 1060 C CA . PRO A 1 139 ? -3.738 -23.791 -17.482 1.00 47.91 139 PRO A CA 1
ATOM 1061 C C . PRO A 1 139 ? -2.246 -23.704 -17.851 1.00 47.91 139 PRO A C 1
ATOM 1063 O O . PRO A 1 139 ? -1.467 -24.546 -17.409 1.00 47.91 139 PRO A O 1
ATOM 1066 N N . SER A 1 140 ? -1.843 -22.746 -18.692 1.00 46.66 140 SER A N 1
ATOM 1067 C CA . SER A 1 140 ? -0.494 -22.662 -19.271 1.00 46.66 140 SER A CA 1
ATOM 1068 C C . SER A 1 140 ? 0.455 -21.691 -18.556 1.00 46.66 140 SER A C 1
ATOM 1070 O O . SER A 1 140 ? 1.643 -21.646 -18.877 1.00 46.66 140 SER A O 1
ATOM 1072 N N . LEU A 1 141 ? -0.035 -20.938 -17.566 1.00 43.66 141 LEU A N 1
ATOM 1073 C CA . LEU A 1 141 ? 0.718 -19.897 -16.860 1.00 43.66 141 LEU A CA 1
ATOM 1074 C C . LEU A 1 141 ? 0.813 -20.228 -15.360 1.00 43.66 141 LEU A C 1
ATOM 1076 O O . LEU A 1 141 ? 0.030 -19.743 -14.549 1.00 43.66 141 LEU A O 1
ATOM 1080 N N . THR A 1 142 ? 1.778 -21.071 -14.978 1.00 42.03 142 THR A N 1
ATOM 1081 C CA . THR A 1 142 ? 1.967 -21.539 -13.588 1.00 42.03 142 THR A CA 1
ATOM 1082 C C . THR A 1 142 ? 2.623 -20.524 -12.648 1.00 42.03 142 THR A C 1
ATOM 1084 O O . THR A 1 142 ? 2.462 -20.654 -11.437 1.00 42.03 142 THR A O 1
ATOM 1087 N N . ASN A 1 143 ? 3.281 -19.481 -13.169 1.00 38.34 143 ASN A N 1
ATOM 1088 C CA . ASN A 1 143 ? 3.840 -18.382 -12.377 1.00 38.34 143 ASN A CA 1
ATOM 1089 C C . ASN A 1 143 ? 3.367 -17.037 -12.960 1.00 38.34 143 ASN A C 1
ATOM 1091 O O . ASN A 1 143 ? 3.614 -16.749 -14.131 1.00 38.34 143 ASN A O 1
ATOM 1095 N N . GLY A 1 144 ? 2.686 -16.221 -12.149 1.00 34.75 144 GLY A N 1
ATOM 1096 C CA . GLY A 1 144 ? 2.218 -14.883 -12.534 1.00 34.75 144 GLY A CA 1
ATOM 1097 C C . GLY A 1 144 ? 3.366 -13.889 -12.750 1.00 34.75 144 GLY A C 1
ATOM 1098 O O . GLY A 1 144 ? 4.443 -14.045 -12.177 1.00 34.75 144 GLY A O 1
ATOM 1099 N N . TRP A 1 145 ? 3.143 -12.866 -13.579 1.00 30.92 145 TRP A N 1
ATOM 1100 C CA . TRP A 1 145 ? 4.132 -11.816 -13.851 1.00 30.92 145 TRP A CA 1
ATOM 1101 C C . TRP A 1 145 ? 3.659 -10.484 -13.256 1.00 30.92 145 TRP A C 1
ATOM 1103 O O . TRP A 1 145 ? 2.529 -10.059 -13.488 1.00 30.92 145 TRP A O 1
ATOM 1113 N N . ILE A 1 146 ? 4.548 -9.823 -12.509 1.00 44.12 146 ILE A N 1
ATOM 1114 C CA . ILE A 1 146 ? 4.422 -8.445 -12.015 1.00 44.12 146 ILE A CA 1
ATOM 1115 C C . ILE A 1 146 ? 5.633 -7.675 -12.539 1.00 44.12 146 ILE A C 1
ATOM 1117 O O . ILE A 1 146 ? 6.762 -8.120 -12.346 1.00 44.12 146 ILE A O 1
ATOM 1121 N N . ALA A 1 147 ? 5.409 -6.514 -13.150 1.00 40.28 147 ALA A N 1
ATOM 1122 C CA . ALA A 1 147 ? 6.461 -5.533 -13.389 1.00 40.28 147 ALA A CA 1
ATOM 1123 C C . ALA A 1 147 ? 6.318 -4.385 -12.379 1.00 40.28 147 ALA A C 1
ATOM 1125 O O . ALA A 1 147 ? 5.237 -3.819 -12.221 1.00 40.28 147 ALA A O 1
ATOM 1126 N N . SER A 1 148 ? 7.412 -4.056 -11.696 1.00 48.53 148 SER A N 1
ATOM 1127 C CA . SER A 1 148 ? 7.554 -2.899 -10.807 1.00 48.53 148 SER A CA 1
ATOM 1128 C C . SER A 1 148 ? 8.867 -2.175 -11.079 1.00 48.53 148 SER A C 1
ATOM 1130 O O . SER A 1 148 ? 9.738 -2.759 -11.711 1.00 48.53 148 SER A O 1
ATOM 1132 N N . ASP A 1 149 ? 8.956 -0.943 -10.570 1.00 46.50 149 ASP A N 1
ATOM 1133 C CA . ASP A 1 149 ? 10.040 0.049 -10.671 1.00 46.50 149 ASP A CA 1
ATOM 1134 C C . ASP A 1 149 ? 11.329 -0.390 -11.390 1.00 46.50 149 ASP A C 1
ATOM 1136 O O . ASP A 1 149 ? 12.052 -1.278 -10.937 1.00 46.50 149 ASP A O 1
ATOM 1140 N N . PHE A 1 150 ? 11.629 0.282 -12.500 1.00 58.66 150 PHE A N 1
ATOM 1141 C CA . PHE A 1 150 ? 12.791 0.012 -13.338 1.00 58.66 150 PHE A CA 1
ATOM 1142 C C . PHE A 1 150 ? 13.764 1.196 -13.318 1.00 58.66 150 PHE A C 1
ATOM 1144 O O . PHE A 1 150 ? 14.033 1.801 -14.353 1.00 58.66 150 PHE A O 1
ATOM 1151 N N . GLY A 1 151 ? 14.248 1.559 -12.136 1.00 52.31 151 GLY A N 1
ATOM 1152 C CA . GLY A 1 151 ? 15.266 2.589 -11.947 1.00 52.31 151 GLY A CA 1
ATOM 1153 C C . GLY A 1 151 ? 16.213 2.227 -10.804 1.00 52.31 151 GLY A C 1
ATOM 1154 O O . GLY A 1 151 ? 15.925 1.342 -9.996 1.00 52.31 151 GLY A O 1
ATOM 1155 N N . GLY A 1 152 ? 17.372 2.886 -10.759 1.00 46.81 152 GLY A N 1
ATOM 1156 C CA . GLY A 1 152 ? 18.348 2.733 -9.677 1.00 46.81 152 GLY A CA 1
ATOM 1157 C C . GLY A 1 152 ? 17.820 3.232 -8.326 1.00 46.81 152 GLY A C 1
ATOM 1158 O O . GLY A 1 152 ? 16.939 4.087 -8.251 1.00 46.81 152 GLY A O 1
ATOM 1159 N N . SER A 1 153 ? 18.379 2.717 -7.227 1.00 53.12 153 SER A N 1
ATOM 1160 C CA . SER A 1 153 ? 17.983 3.071 -5.851 1.00 53.12 153 SER A CA 1
ATOM 1161 C C . SER A 1 153 ? 18.413 4.478 -5.406 1.00 53.12 153 SER A C 1
ATOM 1163 O O . SER A 1 153 ? 18.248 4.837 -4.242 1.00 53.12 153 SER A O 1
ATOM 1165 N N . ASP A 1 154 ? 19.030 5.248 -6.299 1.00 56.44 154 ASP A N 1
ATOM 1166 C CA . ASP A 1 154 ? 19.760 6.486 -6.023 1.00 56.44 154 ASP A CA 1
ATOM 1167 C C . ASP A 1 154 ? 18.951 7.766 -6.291 1.00 56.44 154 ASP A C 1
ATOM 1169 O O . ASP A 1 154 ? 19.466 8.861 -6.079 1.00 56.44 154 ASP A O 1
ATOM 1173 N N . ASN A 1 155 ? 17.693 7.657 -6.744 1.00 56.00 155 ASN A N 1
ATOM 1174 C CA . ASN A 1 155 ? 16.859 8.791 -7.180 1.00 56.00 155 ASN A CA 1
ATOM 1175 C C . ASN A 1 155 ? 17.516 9.697 -8.244 1.00 56.00 155 ASN A C 1
ATOM 1177 O O . ASN A 1 155 ? 17.062 10.822 -8.451 1.00 56.00 155 ASN A O 1
ATOM 1181 N N . SER A 1 156 ? 18.547 9.203 -8.927 1.00 61.97 156 SER A N 1
ATOM 1182 C CA . SER A 1 156 ? 19.290 9.917 -9.967 1.00 61.97 156 SER A CA 1
ATOM 1183 C C . SER A 1 156 ? 19.371 9.121 -11.269 1.00 61.97 156 SER A C 1
ATOM 1185 O O . SER A 1 156 ? 19.718 9.685 -12.303 1.00 61.97 156 SER A O 1
ATOM 1187 N N . SER A 1 157 ? 19.054 7.828 -11.222 1.00 59.50 157 SER A N 1
ATOM 1188 C CA . SER A 1 157 ? 19.009 6.937 -12.374 1.00 59.50 157 SER A CA 1
ATOM 1189 C C . SER A 1 157 ? 17.734 7.113 -13.201 1.00 59.50 157 SER A C 1
ATOM 1191 O O . SER A 1 157 ? 16.643 7.327 -12.661 1.00 59.50 157 SER A O 1
ATOM 1193 N N . ASP A 1 158 ? 17.873 6.938 -14.514 1.00 64.06 158 ASP A N 1
ATOM 1194 C CA . ASP A 1 158 ? 16.749 6.865 -15.445 1.00 64.06 158 ASP A CA 1
ATOM 1195 C C . ASP A 1 158 ? 15.789 5.720 -15.085 1.00 64.06 158 ASP A C 1
ATOM 1197 O O . ASP A 1 158 ? 16.163 4.724 -14.456 1.00 64.06 158 ASP A O 1
ATOM 1201 N N . ARG A 1 159 ? 14.525 5.874 -15.489 1.00 62.41 159 ARG A N 1
ATOM 1202 C CA . ARG A 1 159 ? 13.429 4.948 -15.187 1.00 62.41 159 ARG A CA 1
ATOM 1203 C C . ARG A 1 159 ? 12.867 4.345 -16.465 1.00 62.41 159 ARG A C 1
ATOM 1205 O O . ARG A 1 159 ? 12.543 5.084 -17.392 1.00 62.41 159 ARG A O 1
ATOM 121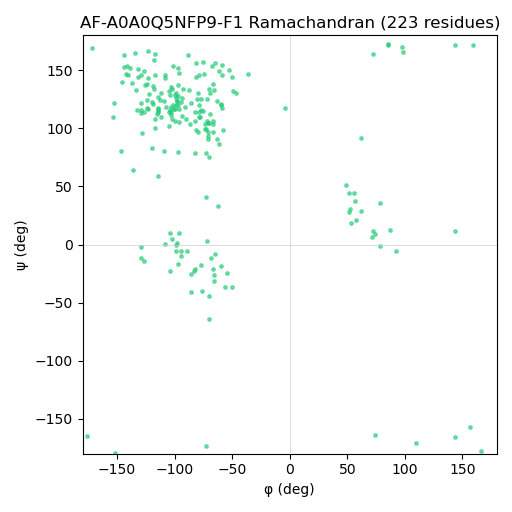2 N N . LEU A 1 160 ? 12.655 3.030 -16.514 1.00 73.88 160 LEU A N 1
ATOM 1213 C CA . LEU A 1 160 ? 11.848 2.418 -17.574 1.00 73.88 160 LEU A CA 1
ATOM 1214 C C . LEU A 1 160 ? 10.348 2.638 -17.297 1.00 73.88 160 LEU A C 1
ATOM 1216 O O . LEU A 1 160 ? 9.805 2.294 -16.247 1.00 73.88 160 LEU A O 1
ATOM 1220 N N . VAL A 1 161 ? 9.680 3.218 -18.289 1.00 66.44 161 VAL A N 1
ATOM 1221 C CA . VAL A 1 161 ? 8.246 3.477 -18.357 1.00 66.44 161 VAL A CA 1
ATOM 1222 C C . VAL A 1 161 ? 7.573 2.374 -19.173 1.00 66.44 161 VAL A C 1
ATOM 1224 O O . VAL A 1 161 ? 7.895 2.169 -20.344 1.00 66.44 161 VAL A O 1
ATOM 1227 N N . ILE A 1 162 ? 6.591 1.704 -18.565 1.00 74.62 162 ILE A N 1
ATOM 1228 C CA . ILE A 1 162 ? 5.633 0.823 -19.244 1.00 74.62 162 ILE A CA 1
ATOM 1229 C C . ILE A 1 162 ? 4.246 1.430 -19.044 1.00 74.62 162 ILE A C 1
ATOM 1231 O O . ILE A 1 162 ? 3.715 1.439 -17.935 1.00 74.62 162 ILE A O 1
ATOM 1235 N N . GLY A 1 163 ? 3.667 1.988 -20.104 1.00 62.78 163 GLY A N 1
ATOM 1236 C CA . GLY A 1 163 ? 2.429 2.757 -19.994 1.00 62.78 163 GLY A CA 1
ATOM 1237 C C . GLY A 1 163 ? 1.890 3.216 -21.340 1.00 62.78 163 GLY A C 1
ATOM 1238 O O . GLY A 1 163 ? 2.297 2.714 -22.384 1.00 62.78 163 GLY A O 1
ATOM 1239 N N . THR A 1 164 ? 0.959 4.167 -21.322 1.00 48.78 164 THR A N 1
ATOM 1240 C CA . THR A 1 164 ? 0.372 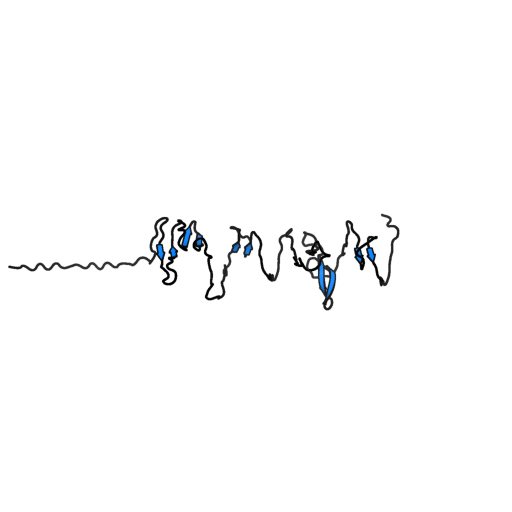4.746 -22.537 1.00 48.78 164 THR A CA 1
ATOM 1241 C C . THR A 1 164 ? 0.930 6.143 -22.806 1.00 48.78 164 THR A C 1
ATOM 1243 O O . THR A 1 164 ? 0.923 6.984 -21.910 1.00 48.78 164 THR A O 1
ATOM 1246 N N . GLY A 1 165 ? 1.343 6.419 -24.042 1.00 54.59 165 GLY A N 1
ATOM 1247 C CA . GLY A 1 165 ? 1.858 7.715 -24.500 1.00 54.59 165 GLY A CA 1
ATOM 1248 C C . GLY A 1 165 ? 1.597 7.925 -25.996 1.00 54.59 165 GLY A C 1
ATOM 1249 O O . GLY A 1 165 ? 0.982 7.077 -26.640 1.00 54.59 165 GLY A O 1
ATOM 1250 N N . PHE A 1 166 ? 2.015 9.062 -26.564 1.00 59.28 166 PHE A N 1
ATOM 1251 C CA . PHE A 1 166 ? 1.932 9.335 -28.014 1.00 59.28 166 PHE A CA 1
ATOM 1252 C C . PHE A 1 166 ? 0.555 9.042 -28.649 1.00 59.28 166 PHE A C 1
ATOM 1254 O O . PHE A 1 166 ? 0.443 8.314 -29.637 1.00 59.28 166 PHE A O 1
ATOM 1261 N N . GLY A 1 167 ? -0.514 9.587 -28.060 1.00 54.69 167 GLY A N 1
ATOM 1262 C CA . GLY A 1 167 ? -1.880 9.359 -28.547 1.00 54.69 167 GLY A CA 1
ATOM 1263 C C . GLY A 1 167 ? -2.467 8.003 -28.138 1.00 54.69 167 GLY A C 1
ATOM 1264 O O . GLY A 1 167 ? -3.199 7.396 -28.914 1.00 54.69 167 GLY A O 1
ATOM 1265 N N . GLY A 1 168 ? -2.140 7.524 -26.932 1.00 47.00 168 GLY A N 1
ATOM 1266 C CA . GLY A 1 168 ? -2.755 6.336 -26.324 1.00 47.00 168 GLY A CA 1
ATOM 1267 C C . GLY A 1 168 ? -2.107 4.999 -26.692 1.00 47.00 168 GLY A C 1
ATOM 1268 O O . GLY A 1 168 ? -2.680 3.947 -26.423 1.00 47.00 168 GLY A O 1
ATOM 1269 N N . ARG A 1 169 ? -0.917 5.011 -27.297 1.00 60.88 169 ARG A N 1
ATOM 1270 C CA . ARG A 1 169 ? -0.172 3.796 -27.648 1.00 60.88 169 ARG A CA 1
ATOM 1271 C C . ARG A 1 169 ? 0.587 3.271 -26.440 1.00 60.88 169 ARG A C 1
ATOM 1273 O O . ARG A 1 169 ? 1.110 4.057 -25.654 1.00 60.88 169 ARG A O 1
ATOM 1280 N N . VAL A 1 170 ? 0.678 1.950 -26.324 1.00 67.62 170 VAL A N 1
ATOM 1281 C CA . VAL A 1 170 ? 1.530 1.315 -25.315 1.00 67.62 170 VAL A CA 1
ATOM 1282 C C . VAL A 1 170 ? 2.994 1.532 -25.687 1.00 67.62 170 VAL A C 1
ATOM 1284 O O . VAL A 1 170 ? 3.374 1.341 -26.843 1.00 67.62 170 VAL A O 1
ATOM 1287 N N . ILE A 1 171 ? 3.79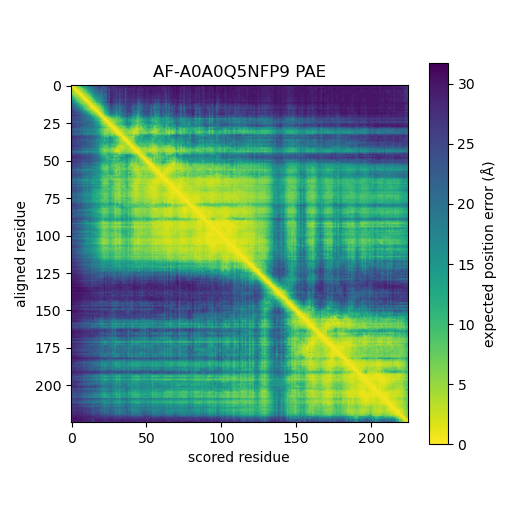7 1.933 -24.707 1.00 70.88 171 ILE A N 1
ATOM 1288 C CA . ILE A 1 171 ? 5.227 2.194 -24.853 1.00 70.88 171 ILE A CA 1
ATOM 1289 C C . ILE A 1 171 ? 6.040 1.416 -23.818 1.00 70.88 171 ILE A C 1
ATOM 1291 O O . ILE A 1 171 ? 5.573 1.166 -22.707 1.00 70.88 171 ILE A O 1
ATOM 1295 N N . ILE A 1 172 ? 7.262 1.066 -24.217 1.00 85.75 172 ILE A N 1
ATOM 1296 C CA . ILE A 1 172 ? 8.343 0.556 -23.371 1.00 85.75 172 ILE A CA 1
ATOM 1297 C C . ILE A 1 172 ? 9.553 1.429 -23.708 1.00 85.75 172 ILE A C 1
ATOM 1299 O O . ILE A 1 172 ? 10.016 1.408 -24.848 1.00 85.75 172 ILE A O 1
ATOM 1303 N N . GLY A 1 173 ? 10.024 2.237 -22.765 1.00 80.00 173 GLY A N 1
ATOM 1304 C CA . GLY A 1 173 ? 11.139 3.157 -22.998 1.00 80.00 173 GLY A CA 1
ATOM 1305 C C . GLY A 1 173 ? 11.619 3.812 -21.714 1.00 80.00 173 GLY A C 1
ATOM 1306 O O . GLY A 1 173 ? 10.969 3.692 -20.681 1.00 80.00 173 GLY A O 1
ATOM 1307 N N . THR A 1 174 ? 12.758 4.488 -21.766 1.00 79.06 174 THR A N 1
ATOM 1308 C CA . THR A 1 174 ? 13.365 5.137 -20.601 1.00 79.06 174 THR A CA 1
ATOM 1309 C C . THR A 1 174 ? 13.028 6.623 -20.530 1.00 79.06 174 THR A C 1
ATOM 1311 O O . THR A 1 174 ? 12.764 7.285 -21.540 1.00 79.06 174 THR A O 1
ATOM 1314 N N . HIS A 1 175 ? 13.006 7.138 -19.307 1.00 69.25 175 HIS A N 1
ATOM 1315 C CA . HIS A 1 175 ? 12.713 8.523 -18.984 1.00 69.25 175 HIS A CA 1
ATOM 1316 C C . HIS A 1 175 ? 13.656 9.009 -17.885 1.00 69.25 175 HIS A C 1
ATOM 1318 O O . HIS A 1 175 ? 14.048 8.220 -17.023 1.00 69.25 175 HIS A O 1
ATOM 1324 N N . SER A 1 176 ? 13.945 10.309 -17.864 1.00 63.97 176 SER A N 1
ATOM 1325 C CA . SER A 1 176 ? 14.653 10.950 -16.756 1.00 63.97 176 SER A CA 1
ATOM 1326 C C . SER A 1 176 ? 13.988 10.651 -15.406 1.00 63.97 176 SER A C 1
ATOM 1328 O O . SER A 1 176 ? 12.764 10.488 -15.319 1.00 63.97 176 SER A O 1
ATOM 1330 N N . HIS A 1 177 ? 14.787 10.613 -14.337 1.00 64.19 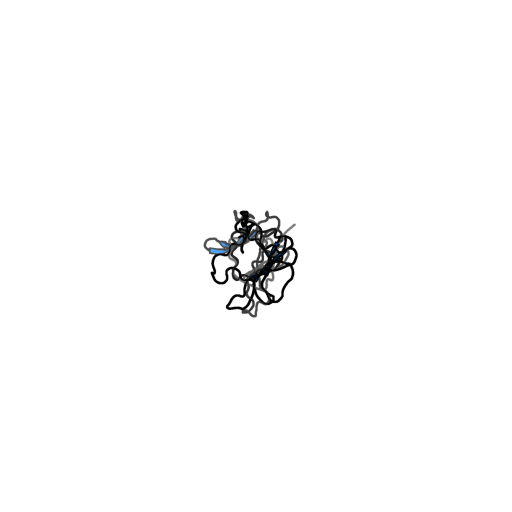177 HIS A N 1
ATOM 1331 C CA . HIS A 1 177 ? 14.337 10.285 -12.976 1.00 64.19 177 HIS A CA 1
ATOM 1332 C C . HIS A 1 177 ? 13.168 11.158 -12.464 1.00 64.19 177 HIS A C 1
ATOM 1334 O O . HIS A 1 177 ? 12.405 10.738 -11.593 1.00 64.19 177 HIS A O 1
ATOM 1340 N N . ASP A 1 178 ? 13.008 12.366 -12.999 1.00 56.97 178 ASP A N 1
ATOM 1341 C CA . ASP A 1 178 ? 11.982 13.351 -12.643 1.00 56.97 178 ASP A CA 1
ATOM 1342 C C . ASP A 1 178 ? 10.762 13.360 -13.584 1.00 56.97 178 ASP A C 1
ATOM 1344 O O . ASP A 1 178 ? 9.837 14.142 -13.379 1.00 56.97 178 ASP A O 1
ATOM 1348 N N . LEU A 1 179 ? 10.728 12.482 -14.590 1.00 61.97 179 LEU A N 1
ATOM 1349 C CA . LEU A 1 179 ? 9.656 12.394 -15.582 1.00 61.97 179 LEU A CA 1
ATOM 1350 C C . LEU A 1 179 ? 9.475 13.664 -16.446 1.00 61.97 179 LEU A C 1
ATOM 1352 O O . LEU A 1 179 ? 8.381 13.901 -16.961 1.00 61.97 179 LEU A O 1
ATOM 1356 N N . THR A 1 180 ? 10.539 14.447 -16.688 1.00 60.44 180 THR A N 1
ATOM 1357 C CA . THR A 1 180 ? 10.483 15.652 -17.550 1.00 60.44 180 THR A CA 1
ATOM 1358 C C . THR A 1 180 ? 11.092 15.515 -18.955 1.00 60.44 180 THR A C 1
ATOM 1360 O O . THR A 1 180 ? 10.660 16.230 -19.860 1.00 60.44 180 THR A O 1
ATOM 1363 N N . SER A 1 181 ? 12.016 14.572 -19.188 1.00 68.75 181 SER A N 1
ATOM 1364 C CA . SER A 1 181 ? 12.562 14.266 -20.519 1.00 68.75 181 SER A CA 1
ATOM 1365 C C . SER A 1 181 ? 12.615 12.769 -20.844 1.00 68.75 181 SER A C 1
ATOM 1367 O O . SER A 1 181 ? 13.153 11.973 -20.077 1.00 68.75 181 SER A O 1
ATOM 1369 N N . TRP A 1 182 ? 12.147 12.393 -22.038 1.00 69.81 182 TRP A N 1
ATOM 1370 C CA . TRP A 1 182 ? 12.429 11.075 -22.623 1.00 69.81 182 TRP A CA 1
ATOM 1371 C C . TRP A 1 182 ? 13.924 10.962 -22.959 1.00 69.81 182 TRP A C 1
ATOM 1373 O O . TRP A 1 182 ? 14.503 11.921 -23.473 1.00 69.81 182 TRP A O 1
ATOM 1383 N N . GLY A 1 183 ? 14.548 9.814 -22.680 1.00 69.88 183 GLY A N 1
ATOM 1384 C CA . GLY A 1 183 ? 15.989 9.612 -22.889 1.00 69.88 183 GLY A CA 1
ATOM 1385 C C . GLY A 1 183 ? 16.573 8.467 -22.055 1.00 69.88 183 GLY A C 1
ATOM 1386 O O . GLY A 1 183 ? 15.872 7.895 -21.222 1.00 69.88 183 GLY A O 1
ATOM 1387 N N . GLY A 1 184 ? 17.833 8.112 -22.313 1.00 77.44 184 GLY A N 1
ATOM 1388 C CA . GLY A 1 184 ? 18.539 6.992 -21.671 1.00 77.44 184 GLY A CA 1
ATOM 1389 C C . GLY A 1 184 ? 18.538 5.698 -22.496 1.00 77.44 184 GLY A C 1
ATOM 1390 O O . GLY A 1 184 ? 17.840 5.591 -23.507 1.00 77.44 184 GLY A O 1
ATOM 1391 N N . ASP A 1 185 ? 19.329 4.717 -22.056 1.00 84.62 185 ASP A N 1
ATOM 1392 C CA . ASP A 1 185 ? 19.419 3.402 -22.696 1.00 84.62 185 ASP A CA 1
ATOM 1393 C C . ASP A 1 185 ? 18.458 2.404 -22.043 1.00 84.62 185 ASP A C 1
ATOM 1395 O O . ASP A 1 185 ? 18.517 2.142 -20.839 1.00 84.62 185 ASP A O 1
ATOM 1399 N N . LEU A 1 186 ? 17.610 1.761 -22.852 1.00 87.44 186 LEU A N 1
ATOM 1400 C CA . LEU A 1 186 ? 16.877 0.578 -22.409 1.00 87.44 186 LEU A CA 1
ATOM 1401 C C . LEU A 1 186 ? 17.797 -0.645 -22.477 1.00 87.44 186 LEU A C 1
ATOM 1403 O O . LEU A 1 186 ? 17.935 -1.285 -23.521 1.00 87.44 186 LEU A O 1
ATOM 1407 N N . LEU A 1 187 ? 18.395 -1.003 -21.343 1.00 85.50 187 LEU A N 1
ATOM 1408 C CA . LEU A 1 187 ? 19.172 -2.232 -21.228 1.00 85.50 187 LEU A CA 1
ATOM 1409 C C . LEU A 1 187 ? 18.236 -3.439 -21.091 1.00 85.50 187 LEU A C 1
ATOM 1411 O O . LEU A 1 187 ? 17.604 -3.638 -20.054 1.00 85.50 187 LEU A O 1
ATOM 1415 N N . ILE A 1 188 ? 18.166 -4.275 -22.128 1.00 88.38 188 ILE A N 1
ATOM 1416 C CA . ILE A 1 188 ? 17.404 -5.529 -22.097 1.00 88.38 188 ILE A CA 1
ATOM 1417 C C . ILE A 1 188 ? 18.384 -6.685 -21.919 1.00 88.38 188 ILE A C 1
ATOM 1419 O O . ILE A 1 188 ? 19.230 -6.919 -22.778 1.00 88.38 188 ILE A O 1
ATOM 1423 N N . SER A 1 189 ? 18.257 -7.430 -20.817 1.00 85.25 189 SER A N 1
ATOM 1424 C CA . SER A 1 189 ? 19.104 -8.601 -20.545 1.00 85.25 189 SER A CA 1
ATOM 1425 C C . SER A 1 189 ? 20.629 -8.318 -20.557 1.00 85.25 189 SER A C 1
ATOM 1427 O O . SER A 1 189 ? 21.393 -9.120 -21.104 1.00 85.25 189 SER A O 1
ATOM 1429 N N . PRO A 1 190 ? 21.119 -7.216 -19.941 1.00 83.44 190 PRO A N 1
ATOM 1430 C CA . PRO A 1 190 ? 22.522 -6.796 -20.069 1.00 83.44 190 PRO A CA 1
ATOM 1431 C C . PRO A 1 190 ? 23.521 -7.780 -19.444 1.00 83.44 190 PRO A C 1
ATOM 1433 O O . PRO A 1 190 ? 24.664 -7.860 -19.879 1.00 83.44 190 PRO A O 1
ATOM 1436 N N . THR A 1 191 ? 23.099 -8.557 -18.444 1.00 84.00 191 THR A N 1
ATOM 1437 C CA . THR A 1 191 ? 23.945 -9.535 -17.738 1.00 84.00 191 THR A CA 1
ATOM 1438 C C . THR A 1 191 ? 23.698 -10.981 -18.178 1.00 84.00 191 THR A C 1
ATOM 1440 O O . THR A 1 191 ? 24.268 -11.907 -17.606 1.00 84.00 191 THR A O 1
ATOM 1443 N N . GLY A 1 192 ? 22.853 -11.209 -19.190 1.00 80.88 192 GLY A N 1
ATOM 1444 C CA . GLY A 1 192 ? 22.482 -12.551 -19.639 1.00 80.88 192 GLY A CA 1
ATOM 1445 C C . GLY A 1 192 ? 21.026 -12.662 -20.089 1.00 80.88 192 GLY A C 1
ATOM 1446 O O . GLY A 1 192 ? 20.231 -11.745 -19.919 1.00 80.88 192 GLY A O 1
ATOM 1447 N N . GLY A 1 193 ? 20.670 -13.812 -20.664 1.00 90.31 193 GLY A N 1
ATOM 1448 C CA . GLY A 1 193 ? 19.378 -14.017 -21.325 1.00 90.31 193 GLY A CA 1
ATOM 1449 C C . GLY A 1 193 ? 19.374 -13.558 -22.786 1.00 90.31 193 GLY A C 1
ATOM 1450 O O . GLY A 1 193 ? 20.357 -12.989 -23.269 1.00 90.31 193 GLY A O 1
ATOM 1451 N N . ASN A 1 194 ? 18.275 -13.867 -23.472 1.00 94.19 194 ASN A N 1
ATOM 1452 C CA . ASN A 1 194 ? 18.022 -13.567 -24.877 1.00 94.19 194 ASN A CA 1
ATOM 1453 C C . ASN A 1 194 ? 16.649 -12.891 -25.003 1.00 94.19 194 ASN A C 1
ATOM 1455 O O . ASN A 1 194 ? 15.715 -13.240 -24.279 1.00 94.19 194 ASN A O 1
ATOM 1459 N N . VAL A 1 195 ? 16.507 -11.970 -25.951 1.00 94.81 195 VAL A N 1
ATOM 1460 C CA . VAL A 1 195 ? 15.250 -11.282 -26.261 1.00 94.81 195 VAL A CA 1
ATOM 1461 C C . VAL A 1 195 ? 14.563 -11.990 -27.422 1.00 94.81 195 VAL A C 1
ATOM 1463 O O . VAL A 1 195 ? 15.090 -12.032 -28.533 1.00 94.81 195 VAL A O 1
ATOM 1466 N N . GLY A 1 196 ? 13.381 -12.550 -27.174 1.00 94.56 196 GLY A N 1
ATOM 1467 C CA . GLY A 1 196 ? 12.519 -13.125 -28.207 1.00 94.56 196 GLY A CA 1
ATOM 1468 C C . GLY A 1 196 ? 11.422 -12.146 -28.623 1.00 94.56 196 GLY A C 1
ATOM 1469 O O . GLY A 1 196 ? 10.656 -11.691 -27.779 1.00 94.56 196 GLY A O 1
ATOM 1470 N N . ILE A 1 197 ? 11.302 -11.852 -29.918 1.00 95.31 197 ILE A N 1
ATOM 1471 C CA . ILE A 1 197 ? 10.171 -11.103 -30.486 1.00 95.31 197 ILE A CA 1
ATOM 1472 C C . ILE A 1 197 ? 9.406 -12.041 -31.422 1.00 95.31 197 ILE A C 1
ATOM 1474 O O . ILE A 1 197 ? 9.938 -12.496 -32.435 1.00 95.31 197 ILE A O 1
ATOM 1478 N N . GLY A 1 198 ? 8.162 -12.368 -31.063 1.00 92.75 198 GLY A N 1
ATOM 1479 C CA . GLY A 1 198 ? 7.333 -13.321 -31.817 1.00 92.75 198 GLY A CA 1
ATOM 1480 C C . GLY A 1 198 ? 7.769 -14.790 -31.689 1.00 92.75 198 GLY A C 1
ATOM 1481 O O . GLY A 1 198 ? 7.307 -15.641 -32.447 1.00 92.75 198 GLY A O 1
ATOM 1482 N N . THR A 1 199 ? 8.664 -15.103 -30.749 1.00 93.56 199 THR A N 1
ATOM 1483 C CA . THR A 1 199 ? 9.128 -16.464 -30.445 1.00 93.56 199 THR A CA 1
ATOM 1484 C C . THR A 1 199 ? 9.277 -16.654 -28.940 1.00 93.56 199 THR A C 1
ATOM 1486 O O . THR A 1 199 ? 9.666 -15.728 -28.232 1.00 93.56 199 THR A O 1
ATOM 1489 N N . THR A 1 200 ? 9.000 -17.865 -28.460 1.00 89.81 200 THR A N 1
ATOM 1490 C CA . THR A 1 200 ? 9.250 -18.294 -27.074 1.00 89.81 200 THR A CA 1
ATOM 1491 C C . THR A 1 200 ? 10.593 -19.009 -26.910 1.00 89.81 200 THR A C 1
ATOM 1493 O O . THR A 1 200 ? 11.031 -19.245 -25.789 1.00 89.81 200 THR A O 1
ATOM 1496 N N . ILE A 1 201 ? 11.269 -19.333 -28.019 1.00 92.00 201 ILE A N 1
ATOM 1497 C CA . ILE A 1 201 ? 12.596 -19.953 -28.038 1.00 92.00 201 ILE A CA 1
ATOM 1498 C C . ILE A 1 201 ? 13.553 -18.976 -28.718 1.00 92.00 201 ILE A C 1
ATOM 1500 O O . ILE A 1 201 ? 13.587 -18.875 -29.948 1.00 92.00 201 ILE A O 1
ATOM 1504 N N . ALA A 1 202 ? 14.322 -18.242 -27.916 1.00 94.94 202 ALA A N 1
ATOM 1505 C CA . ALA A 1 202 ? 15.338 -17.323 -28.409 1.00 94.94 202 ALA A CA 1
ATOM 1506 C C . ALA A 1 202 ? 16.701 -18.030 -28.475 1.00 94.94 202 ALA A C 1
ATOM 1508 O O . ALA A 1 202 ? 17.273 -18.380 -27.443 1.00 94.94 202 ALA A O 1
ATOM 1509 N N . ARG A 1 203 ? 17.198 -18.270 -29.693 1.00 94.12 203 ARG A N 1
ATOM 1510 C CA . ARG A 1 203 ? 18.465 -18.982 -29.953 1.00 94.12 203 ARG A CA 1
ATOM 1511 C C . ARG A 1 203 ? 19.682 -18.062 -29.910 1.00 94.12 203 ARG A C 1
ATOM 1513 O O . ARG A 1 203 ? 20.763 -18.517 -29.573 1.00 94.12 203 ARG A O 1
ATOM 1520 N N . GLU A 1 204 ? 19.462 -16.781 -30.178 1.00 93.56 204 GLU A N 1
ATOM 1521 C CA . GLU A 1 204 ? 20.461 -15.713 -30.138 1.00 93.56 204 GLU A CA 1
ATOM 1522 C C . GLU A 1 204 ? 20.026 -14.602 -29.184 1.00 93.56 204 GLU A C 1
ATOM 1524 O O . GLU A 1 204 ? 18.842 -14.511 -28.839 1.00 93.56 204 GLU A O 1
ATOM 1529 N N . LYS A 1 205 ? 20.961 -13.708 -28.831 1.00 93.00 205 LYS A N 1
ATOM 1530 C CA . LYS A 1 205 ? 20.720 -12.552 -27.946 1.00 93.00 205 LYS A CA 1
ATOM 1531 C C . LYS A 1 205 ? 19.507 -11.720 -28.344 1.00 93.00 205 LYS A C 1
ATOM 1533 O O . LYS A 1 205 ? 18.766 -11.284 -27.468 1.00 93.00 205 LYS A O 1
ATOM 1538 N N . LEU A 1 206 ? 19.270 -11.575 -29.644 1.00 94.62 206 LEU A N 1
ATOM 1539 C CA . LEU A 1 206 ? 18.017 -11.085 -30.200 1.00 94.62 206 LEU A CA 1
ATOM 1540 C C . LEU A 1 206 ? 17.510 -12.092 -31.236 1.00 94.62 206 LEU A C 1
ATOM 1542 O O . LEU A 1 206 ? 18.126 -12.285 -32.279 1.00 94.62 206 LEU A O 1
ATOM 1546 N N . SER A 1 207 ? 16.378 -12.730 -30.954 1.00 95.75 207 SER A N 1
ATOM 1547 C CA . SER A 1 207 ? 15.699 -13.649 -31.869 1.00 95.75 207 SER A CA 1
ATOM 1548 C C . SER A 1 207 ? 14.356 -13.060 -32.285 1.00 95.75 207 SER A C 1
ATOM 1550 O O . SER A 1 207 ? 13.465 -12.899 -31.453 1.00 95.75 207 SER A O 1
ATOM 1552 N N . VAL A 1 208 ? 14.184 -12.767 -33.574 1.00 95.75 208 VAL A N 1
ATOM 1553 C CA . VAL A 1 208 ? 12.922 -12.254 -34.124 1.00 95.75 208 VAL A CA 1
ATOM 1554 C C . VAL A 1 208 ? 12.332 -13.282 -35.080 1.00 95.75 208 VAL A C 1
ATOM 1556 O O . VAL A 1 208 ? 12.924 -13.588 -36.112 1.00 95.75 208 VAL A O 1
ATOM 1559 N N . ASN A 1 209 ? 11.152 -13.805 -34.756 1.00 95.75 209 ASN A N 1
ATOM 1560 C CA . ASN A 1 209 ? 10.380 -14.659 -35.655 1.00 95.75 209 ASN A CA 1
ATOM 1561 C C . ASN A 1 209 ? 9.321 -13.808 -36.369 1.00 95.75 209 ASN A C 1
ATOM 1563 O O . ASN A 1 209 ? 8.166 -13.731 -35.952 1.00 95.75 209 ASN A O 1
ATOM 1567 N N . GLY A 1 210 ? 9.752 -13.092 -37.407 1.00 95.56 210 GLY A N 1
ATOM 1568 C CA . GLY A 1 210 ? 8.924 -12.146 -38.150 1.00 95.56 210 GLY A CA 1
ATOM 1569 C C . GLY A 1 210 ? 9.754 -11.226 -39.046 1.00 95.56 210 GLY A C 1
ATOM 1570 O O . GLY A 1 210 ? 10.974 -11.345 -39.126 1.00 95.56 210 GLY A O 1
ATOM 1571 N N . LYS A 1 211 ? 9.089 -10.294 -39.739 1.00 95.75 211 LYS A N 1
ATOM 1572 C CA . LYS A 1 211 ? 9.771 -9.293 -40.573 1.00 95.75 211 LYS A CA 1
ATOM 1573 C C . LYS A 1 211 ? 10.310 -8.157 -39.703 1.00 95.75 211 LYS A C 1
ATOM 1575 O O . LYS A 1 211 ? 9.551 -7.558 -38.946 1.00 95.75 211 LYS A O 1
ATOM 1580 N N . ILE A 1 212 ? 11.580 -7.808 -39.888 1.00 95.81 212 ILE A N 1
ATOM 1581 C CA . ILE A 1 212 ? 12.184 -6.590 -39.338 1.00 95.81 212 ILE A CA 1
ATOM 1582 C C . ILE A 1 212 ? 12.206 -5.544 -40.454 1.00 95.81 212 ILE A C 1
ATOM 1584 O O . ILE A 1 212 ? 12.813 -5.765 -41.500 1.00 95.81 212 ILE A O 1
ATOM 1588 N N . ARG A 1 213 ? 11.538 -4.404 -40.252 1.00 95.38 213 ARG A N 1
ATOM 1589 C CA . ARG A 1 213 ? 11.663 -3.240 -41.138 1.00 95.38 213 ARG A CA 1
ATOM 1590 C C . ARG A 1 213 ? 12.631 -2.255 -40.495 1.00 95.38 213 ARG A C 1
ATOM 1592 O O . ARG A 1 213 ? 12.262 -1.584 -39.539 1.00 95.38 213 ARG A O 1
ATOM 1599 N N . ALA A 1 214 ? 13.835 -2.162 -41.043 1.00 94.56 214 ALA A N 1
ATOM 1600 C CA . ALA A 1 214 ? 14.848 -1.201 -40.626 1.00 94.56 214 ALA A CA 1
ATOM 1601 C C . ALA A 1 214 ? 15.162 -0.246 -41.783 1.00 94.56 214 ALA A C 1
ATOM 1603 O O . ALA A 1 214 ? 15.102 -0.642 -42.946 1.00 94.56 214 ALA A O 1
ATOM 1604 N N . HIS A 1 215 ? 15.453 1.014 -41.464 1.00 95.69 215 HIS A N 1
ATOM 1605 C CA . HIS A 1 215 ? 15.948 1.973 -42.453 1.00 95.69 215 HIS A CA 1
ATOM 1606 C C . HIS A 1 215 ? 17.426 1.711 -42.776 1.00 95.69 215 HIS A C 1
ATOM 1608 O O . HIS A 1 215 ? 17.812 1.726 -43.939 1.00 95.69 215 HIS A O 1
ATOM 1614 N N . GLU A 1 216 ? 18.212 1.386 -41.749 1.00 95.69 216 GLU A N 1
ATOM 1615 C CA . GLU A 1 216 ? 19.617 0.997 -41.833 1.00 95.69 216 GLU A CA 1
ATOM 1616 C C . GLU A 1 216 ? 19.883 -0.117 -40.813 1.00 95.69 216 GLU A C 1
ATOM 1618 O O . GLU A 1 216 ? 19.261 -0.153 -39.748 1.00 95.69 216 GLU A O 1
ATOM 1623 N N . ILE A 1 217 ? 20.790 -1.035 -41.148 1.00 93.50 217 ILE A N 1
ATOM 1624 C CA . ILE A 1 217 ? 21.292 -2.060 -40.233 1.00 93.50 217 ILE A CA 1
ATOM 1625 C C . ILE A 1 217 ? 22.817 -2.005 -40.283 1.00 93.50 217 ILE A C 1
ATOM 1627 O O . ILE A 1 217 ? 23.415 -2.323 -41.310 1.00 93.50 217 ILE A O 1
ATOM 1631 N N . LYS A 1 218 ? 23.441 -1.647 -39.160 1.00 89.69 218 LYS A N 1
ATOM 1632 C CA . LYS A 1 218 ? 24.882 -1.787 -38.951 1.00 89.69 218 LYS A CA 1
ATOM 1633 C C . LYS A 1 218 ? 25.126 -3.028 -38.099 1.00 89.69 218 LYS A C 1
ATOM 1635 O O . LYS A 1 218 ? 24.627 -3.114 -36.982 1.00 89.69 218 LYS A O 1
ATOM 1640 N N . VAL A 1 219 ? 25.878 -3.982 -38.639 1.00 89.88 219 VAL A N 1
ATOM 1641 C CA . VAL A 1 219 ? 26.336 -5.172 -37.912 1.00 89.88 219 VAL A CA 1
ATOM 1642 C C . VAL A 1 219 ? 27.847 -5.098 -37.807 1.00 89.88 219 VAL A C 1
ATOM 1644 O O . VAL A 1 219 ? 28.531 -4.951 -38.817 1.00 89.88 219 VAL A O 1
ATOM 1647 N N . GLU A 1 220 ? 28.356 -5.214 -36.590 1.00 87.19 220 GLU A N 1
ATOM 1648 C CA . GLU A 1 220 ? 29.772 -5.420 -36.326 1.00 87.19 220 GLU A CA 1
ATOM 1649 C C . GLU A 1 220 ? 29.988 -6.908 -36.054 1.00 87.19 220 GLU A C 1
ATOM 1651 O O . GLU A 1 220 ? 29.397 -7.482 -35.143 1.00 87.19 220 GLU A O 1
ATOM 1656 N N . THR A 1 221 ? 30.768 -7.567 -36.909 1.00 86.25 221 THR A N 1
ATOM 1657 C CA . THR A 1 221 ? 31.001 -9.019 -36.832 1.00 86.25 221 THR A CA 1
ATOM 1658 C C . THR A 1 221 ? 32.189 -9.387 -35.945 1.00 86.25 221 THR A C 1
ATOM 1660 O O . THR A 1 221 ? 32.439 -10.566 -35.712 1.00 86.25 221 THR A O 1
ATOM 1663 N N . THR A 1 222 ? 32.920 -8.384 -35.462 1.00 84.94 222 THR A N 1
ATOM 1664 C CA . THR A 1 222 ? 34.096 -8.507 -34.598 1.00 84.94 222 THR A CA 1
ATOM 1665 C C . THR A 1 222 ? 34.205 -7.232 -33.780 1.00 84.94 222 THR A C 1
ATOM 1667 O O . THR A 1 222 ? 34.540 -6.199 -34.347 1.00 84.94 222 THR A O 1
ATOM 1670 N N . ASN A 1 223 ? 33.952 -7.318 -32.474 1.00 71.62 223 ASN A N 1
ATOM 1671 C CA . ASN A 1 223 ? 34.325 -6.262 -31.539 1.00 71.62 223 ASN A CA 1
ATOM 1672 C C . ASN A 1 223 ? 35.801 -6.469 -31.199 1.00 71.62 223 ASN A C 1
ATOM 1674 O O . ASN A 1 223 ? 36.137 -7.421 -30.493 1.00 71.62 223 ASN A O 1
ATOM 1678 N N . CYS A 1 224 ? 36.682 -5.629 -31.733 1.00 60.41 224 CYS A N 1
ATOM 1679 C CA . CYS A 1 224 ? 38.026 -5.519 -31.178 1.00 60.41 224 CYS A CA 1
ATOM 1680 C C . CYS A 1 224 ? 37.924 -4.638 -29.928 1.00 60.41 224 CYS A C 1
ATOM 1682 O O . CYS A 1 224 ? 37.438 -3.513 -30.035 1.00 60.41 224 CYS A O 1
ATOM 1684 N N . GLU A 1 225 ? 38.306 -5.186 -28.771 1.00 55.72 225 GLU A N 1
ATOM 1685 C CA . GLU A 1 225 ? 38.361 -4.466 -27.486 1.00 55.72 225 GLU A CA 1
ATOM 1686 C C . GLU A 1 225 ? 39.266 -3.227 -27.531 1.00 55.72 225 GLU A C 1
ATOM 1688 O O . GLU A 1 225 ? 40.325 -3.280 -28.205 1.00 55.72 225 GLU A O 1
#

pLDDT: mean 72.36, std 18.79, range [30.92, 97.12]

Solvent-accessible surface area (backbone atoms only — not comparable to full-atom values): 15611 Å² total; per-residue (Å²): 137,84,84,84,80,83,79,80,81,80,78,75,85,75,79,78,74,80,69,71,96,67,80,83,62,80,68,74,36,69,45,76,52,71,55,43,93,90,72,75,46,40,42,34,43,46,32,82,72,85,54,75,86,34,32,39,40,27,74,53,98,94,40,82,46,80,46,44,24,80,96,55,76,74,78,76,64,73,88,79,63,65,92,82,80,76,57,84,93,50,76,55,46,46,44,80,42,97,75,46,90,41,64,70,27,64,63,72,86,86,88,68,99,75,84,88,71,93,80,82,84,74,59,88,91,53,82,66,73,54,79,68,90,81,90,86,86,62,96,86,62,92,70,87,80,68,75,53,84,50,51,54,95,74,79,70,38,51,28,56,46,77,48,71,43,94,90,72,39,82,46,79,47,31,22,37,61,83,73,82,46,81,45,81,83,76,77,75,52,83,91,52,77,52,45,48,46,81,41,94,76,44,91,40,64,72,24,69,60,70,89,83,91,68,96,73,86,88,82,81,94,68,86,80,131

Mean predicted aligned error: 15.17 Å